Protein AF-A0A5M3N3R2-F1 (afdb_monomer_lite)

Foldseek 3Di:
DDDDDDDDDDDDDDDDDDDDDDDDDDDDDDDPDDDDPPPPPPPPDPPPDDDDDDDDDPDCPPVDDDPVVVVVVVVVVVVVVVVVVVCVVVVVVVVVVVVVVVVVVVVVVVVVVVVVVVVVVVVVVVVVVVVVVVVVVVVVVVVVVVVVVVVVVVVVVVVVVVVVVVVVVVVVVVVVVVVVVVVVVVVVVVVVVVD

Secondary structure (DSSP, 8-state):
------------------------------PPP-----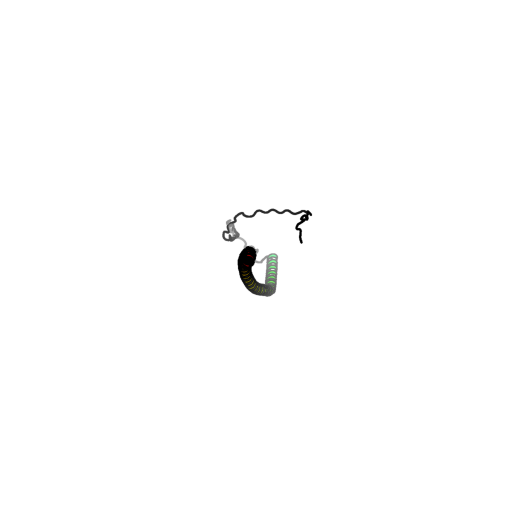----------------S----GGGSS--HHHHHHHHHHHHHHHHHHHHHHHHHHHHHHHHHHHHHHHHHHHHHHHHHHHHHHHHHHHHHHHHHHHHHHHHHHHHHHHHHHHHHHHHHHHHHHHHHHHHHHHHHHHHHHHHHHHHHHHHHHHHHHHT-

Organism: Coniophora puteana (strain RWD-64-598) (NCBI:txid741705)

pLDDT: mean 76.75, std 26.57, range [33.38, 98.69]

Structure (mmCIF, N/CA/C/O backbone):
data_AF-A0A5M3N3R2-F1
#
_entry.id   AF-A0A5M3N3R2-F1
#
loop_
_atom_site.group_PDB
_atom_site.id
_atom_site.type_symbol
_atom_site.label_atom_id
_atom_site.label_alt_id
_atom_site.label_comp_id
_atom_site.label_asym_id
_atom_site.label_entity_id
_atom_site.label_seq_id
_atom_site.pdbx_PDB_ins_code
_atom_site.Cartn_x
_atom_site.Cartn_y
_atom_site.Cartn_z
_atom_site.occupancy
_atom_site.B_iso_or_equiv
_atom_site.auth_seq_id
_atom_site.auth_comp_id
_atom_site.auth_asym_id
_atom_site.auth_atom_id
_atom_site.pdbx_PDB_model_num
ATOM 1 N N . MET A 1 1 ? 3.677 24.190 -24.229 1.00 38.19 1 MET A N 1
ATOM 2 C CA . MET A 1 1 ? 4.099 25.541 -23.802 1.00 38.19 1 MET A CA 1
ATOM 3 C C . MET A 1 1 ? 3.207 25.886 -22.620 1.00 38.19 1 MET A C 1
ATOM 5 O O . MET A 1 1 ? 2.005 25.948 -22.826 1.00 38.19 1 MET A O 1
ATOM 9 N N . ALA A 1 2 ? 3.677 25.618 -21.396 1.00 40.09 2 ALA A N 1
ATOM 10 C CA . ALA A 1 2 ? 4.407 26.570 -20.533 1.00 40.09 2 ALA A CA 1
ATOM 11 C C . ALA A 1 2 ? 3.457 27.698 -20.072 1.00 40.09 2 ALA A C 1
ATOM 13 O O . ALA A 1 2 ? 2.788 28.278 -20.916 1.00 40.09 2 ALA A O 1
ATOM 14 N N . ASP A 1 3 ? 3.302 28.078 -18.806 1.00 38.25 3 ASP A N 1
ATOM 15 C CA . ASP A 1 3 ? 3.969 27.741 -17.545 1.00 38.25 3 ASP A CA 1
ATOM 16 C C . ASP A 1 3 ? 3.151 28.361 -16.383 1.00 38.25 3 ASP A C 1
ATOM 18 O O . ASP A 1 3 ? 2.322 29.242 -16.611 1.00 38.25 3 ASP A O 1
ATOM 22 N N . SER A 1 4 ? 3.502 27.970 -15.149 1.00 42.22 4 SER A N 1
ATOM 23 C CA . SER A 1 4 ? 3.578 28.825 -13.939 1.00 42.22 4 SER A CA 1
ATOM 24 C C . SER A 1 4 ? 2.592 28.594 -12.766 1.00 42.22 4 SER A C 1
ATOM 26 O O . SER A 1 4 ? 1.535 29.206 -12.665 1.00 42.22 4 SER A O 1
ATOM 28 N N . THR A 1 5 ? 3.008 27.731 -11.825 1.00 42.12 5 THR A N 1
ATOM 29 C CA . THR A 1 5 ? 3.397 28.011 -10.404 1.00 42.12 5 THR A CA 1
ATOM 30 C C . THR A 1 5 ? 3.348 29.496 -9.933 1.00 42.12 5 THR A C 1
ATOM 32 O O . THR A 1 5 ? 3.762 30.345 -10.714 1.00 42.12 5 THR A O 1
ATOM 35 N N . THR A 1 6 ? 2.983 29.970 -8.714 1.00 45.16 6 THR A N 1
ATOM 36 C CA . THR A 1 6 ? 2.723 29.461 -7.324 1.00 45.16 6 THR A CA 1
ATOM 37 C C . THR A 1 6 ? 2.032 30.602 -6.466 1.00 45.16 6 THR A C 1
ATOM 39 O O . THR A 1 6 ? 1.522 31.526 -7.090 1.00 45.16 6 THR A O 1
ATOM 42 N N . PRO A 1 7 ? 1.990 30.622 -5.097 1.00 49.75 7 PRO A N 1
ATOM 43 C CA . PRO A 1 7 ? 0.806 30.506 -4.216 1.00 49.75 7 PRO A CA 1
ATOM 44 C C . PRO A 1 7 ? 0.336 31.808 -3.499 1.00 49.75 7 PRO A C 1
ATOM 46 O O . PRO A 1 7 ? 1.010 32.831 -3.538 1.00 49.75 7 PRO A O 1
ATOM 49 N N . HIS A 1 8 ? -0.759 31.736 -2.725 1.00 33.59 8 HIS A N 1
ATOM 50 C CA . HIS A 1 8 ? -1.008 32.663 -1.609 1.00 33.59 8 HIS A CA 1
ATOM 51 C C . HIS A 1 8 ? -1.602 31.930 -0.396 1.00 33.59 8 HIS A C 1
ATOM 53 O O . HIS A 1 8 ? -2.684 31.352 -0.473 1.00 33.59 8 HIS A O 1
ATOM 59 N N . SER A 1 9 ? -0.859 31.967 0.711 1.00 42.41 9 SER A N 1
ATOM 60 C CA . SER A 1 9 ? -1.358 31.793 2.077 1.00 42.41 9 SER A CA 1
ATOM 61 C C . SER A 1 9 ? -1.778 33.160 2.615 1.00 42.41 9 SER A C 1
ATOM 63 O O . SER A 1 9 ? -1.103 34.135 2.286 1.00 42.41 9 SER A O 1
ATOM 65 N N . GLU A 1 10 ? -2.842 33.200 3.426 1.00 38.78 10 GLU A N 1
ATOM 66 C CA . GLU A 1 10 ? -3.003 33.970 4.678 1.00 38.78 10 GLU A CA 1
ATOM 67 C C . GLU A 1 10 ? -4.484 33.939 5.107 1.00 38.78 10 GLU A C 1
ATOM 69 O O . GLU A 1 10 ? -5.277 34.791 4.721 1.00 38.78 10 GLU A O 1
ATOM 74 N N . ASP A 1 11 ? -4.856 32.937 5.913 1.00 39.50 11 ASP A N 1
ATOM 75 C CA . ASP A 1 11 ? -6.042 33.005 6.775 1.00 39.50 11 ASP A CA 1
ATOM 76 C C . ASP A 1 11 ? -5.571 33.496 8.149 1.00 39.50 11 ASP A C 1
ATOM 78 O O . ASP A 1 11 ? -5.010 32.745 8.950 1.00 39.50 11 ASP A O 1
ATOM 82 N N . GLY A 1 12 ? -5.742 34.796 8.378 1.00 36.22 12 GLY A N 1
ATOM 83 C CA . GLY A 1 12 ? -5.586 35.452 9.670 1.00 36.22 12 GLY A CA 1
ATOM 84 C C . GLY A 1 12 ? -6.960 35.851 10.196 1.00 36.22 12 GLY A C 1
ATOM 85 O O . GLY A 1 12 ? -7.575 36.783 9.685 1.00 36.22 12 GLY A O 1
ATOM 86 N N . GLY A 1 13 ? -7.439 35.144 11.218 1.00 34.66 13 GLY A N 1
ATOM 87 C CA . GLY A 1 13 ? -8.683 35.447 11.918 1.00 34.66 13 GLY A CA 1
ATOM 88 C C . GLY A 1 13 ? -8.619 34.933 13.351 1.00 34.66 13 GLY A C 1
ATOM 89 O O . GLY A 1 13 ? -8.841 33.754 13.608 1.00 34.66 13 GLY A O 1
ATOM 90 N N . GLU A 1 14 ? -8.261 35.828 14.267 1.00 39.25 14 GLU A N 1
ATOM 91 C CA . GLU A 1 14 ? -8.182 35.613 15.711 1.00 39.25 14 GLU A CA 1
ATOM 92 C C . GLU A 1 14 ? -9.578 35.473 16.347 1.00 39.25 14 GLU A C 1
ATOM 94 O O . GLU A 1 14 ? -10.477 36.260 16.056 1.00 39.25 14 GLU A O 1
ATOM 99 N N . SER A 1 15 ? -9.735 34.559 17.313 1.00 37.44 15 SER A N 1
ATOM 100 C CA . SER A 1 15 ? -10.569 34.814 18.497 1.00 37.44 15 SER A CA 1
ATOM 101 C C . SER A 1 15 ? -10.160 33.936 19.685 1.00 37.44 15 SER A C 1
ATOM 103 O O . SER A 1 15 ? -9.861 32.755 19.527 1.00 37.44 15 SER A O 1
ATOM 105 N N . SER A 1 16 ? -10.170 34.577 20.849 1.00 38.62 16 SER A N 1
ATOM 106 C CA . SER A 1 16 ? -9.557 34.254 22.139 1.00 38.62 16 SER A CA 1
ATOM 107 C C . SER A 1 16 ? -10.271 33.192 23.002 1.00 38.62 16 SER A C 1
ATOM 109 O O . SER A 1 16 ? -11.414 32.829 22.743 1.00 38.62 16 SER A O 1
ATOM 111 N N . ASP A 1 17 ? -9.581 32.848 24.103 1.00 36.06 17 ASP A N 1
ATOM 112 C CA . ASP A 1 17 ? -10.042 32.315 25.405 1.00 36.06 17 ASP A CA 1
ATOM 113 C C . ASP A 1 17 ? -10.278 30.784 25.506 1.00 36.06 17 ASP A C 1
ATOM 115 O O . ASP A 1 17 ? -11.116 30.208 24.830 1.00 36.06 17 ASP A O 1
ATOM 119 N N . THR A 1 18 ? -9.594 30.013 26.366 1.00 40.16 18 THR A N 1
ATOM 120 C CA . THR A 1 18 ? -9.482 30.181 27.827 1.00 40.16 18 THR A CA 1
ATOM 121 C C . THR A 1 18 ? -8.366 29.318 28.456 1.00 40.16 18 THR A C 1
ATOM 123 O O . THR A 1 18 ? -7.975 28.263 27.964 1.00 40.16 18 THR A O 1
ATOM 126 N N . CYS A 1 19 ? -7.896 29.814 29.602 1.00 35.56 19 CYS A N 1
ATOM 127 C CA . CYS A 1 19 ? -7.035 29.237 30.638 1.00 35.56 19 CYS A CA 1
ATOM 128 C C . CYS A 1 19 ? -7.510 27.876 31.203 1.00 35.56 19 CYS A C 1
ATOM 130 O O . CYS A 1 19 ? -8.695 27.742 31.479 1.00 35.56 19 CYS A O 1
ATOM 132 N N . PHE A 1 20 ? -6.590 26.938 31.490 1.00 35.50 20 PHE A N 1
ATOM 133 C CA . PHE A 1 20 ? -6.435 26.299 32.817 1.00 35.50 20 PHE A CA 1
ATOM 134 C C . PHE A 1 20 ? -5.108 25.514 32.907 1.00 35.50 20 PHE A C 1
ATOM 136 O O . PHE A 1 20 ? -4.831 24.604 32.130 1.00 35.50 20 PHE A O 1
ATOM 143 N N . GLN A 1 21 ? -4.283 25.893 33.887 1.00 40.03 21 GLN A N 1
ATOM 144 C CA . GLN A 1 21 ? -3.133 25.137 34.391 1.00 40.03 21 GLN A CA 1
ATOM 145 C C . GLN A 1 21 ? -3.583 23.808 35.015 1.00 40.03 21 GLN A C 1
ATOM 147 O O . GLN A 1 21 ? -4.608 23.798 35.690 1.00 40.03 21 GLN A O 1
ATOM 152 N N . GLN A 1 22 ? -2.743 22.763 34.958 1.00 34.50 22 GLN A N 1
ATOM 153 C CA . GLN A 1 22 ? -2.301 22.069 36.180 1.00 34.50 22 GLN A CA 1
ATOM 154 C C . GLN A 1 22 ? -1.138 21.090 35.950 1.00 34.50 22 GLN A C 1
ATOM 156 O O . GLN A 1 22 ? -1.127 20.265 35.040 1.00 34.50 22 GLN A O 1
ATOM 161 N N . CYS A 1 23 ? -0.146 21.226 36.830 1.00 33.94 23 CYS A N 1
ATOM 162 C CA . CYS A 1 23 ? 1.071 20.436 36.940 1.00 33.94 23 CYS A CA 1
ATOM 163 C C . CYS A 1 23 ? 0.782 18.993 37.377 1.00 33.94 23 CYS A C 1
ATOM 165 O O . CYS A 1 23 ? -0.025 18.759 38.275 1.00 33.94 23 CYS A O 1
ATOM 167 N N . SER A 1 24 ? 1.510 18.034 36.807 1.00 37.38 24 SER A N 1
ATOM 168 C CA . SER A 1 24 ? 1.516 16.636 37.248 1.00 37.38 24 SER A CA 1
ATOM 169 C C . SER A 1 24 ? 2.749 16.337 38.104 1.00 37.38 24 SER A C 1
ATOM 171 O O . SER A 1 24 ? 3.858 16.705 37.724 1.00 37.38 24 SER A O 1
ATOM 173 N N . GLY A 1 25 ? 2.560 15.586 39.196 1.00 33.38 25 GLY A N 1
ATOM 174 C CA . GLY A 1 25 ? 3.563 14.610 39.638 1.00 33.38 25 GLY A CA 1
ATOM 175 C C . GLY A 1 25 ? 4.130 14.734 41.053 1.00 33.38 25 GLY A C 1
ATOM 176 O O . GLY A 1 25 ? 5.348 14.747 41.202 1.00 33.38 25 GLY A O 1
ATOM 177 N N . SER A 1 26 ? 3.291 14.710 42.094 1.00 37.00 26 SER A N 1
ATOM 178 C CA . SER A 1 26 ? 3.741 14.331 43.444 1.00 37.00 26 SER A CA 1
ATOM 179 C C . SER A 1 26 ? 3.365 12.878 43.728 1.00 37.00 26 SER A C 1
ATOM 181 O O . SER A 1 26 ? 2.191 12.529 43.821 1.00 37.00 26 SER A O 1
ATOM 183 N N . LYS A 1 27 ? 4.400 12.044 43.845 1.00 42.22 27 LYS A N 1
ATOM 184 C CA . LYS A 1 27 ? 4.397 10.651 44.309 1.00 42.22 27 LYS A CA 1
ATOM 185 C C . LYS A 1 27 ? 3.630 10.524 45.636 1.00 42.22 27 LYS A C 1
ATOM 187 O O . LYS A 1 27 ? 4.065 11.085 46.638 1.00 42.22 27 LYS A O 1
ATOM 192 N N . LEU A 1 28 ? 2.560 9.734 45.657 1.00 37.94 28 LEU A N 1
ATOM 193 C CA . LEU A 1 28 ? 1.987 9.165 46.877 1.00 37.94 28 LEU A CA 1
ATOM 194 C C . LEU A 1 28 ? 2.078 7.645 46.756 1.00 37.94 28 LEU A C 1
ATOM 196 O O . LEU A 1 28 ? 1.594 7.044 45.804 1.00 37.94 28 LEU A O 1
ATOM 200 N N . THR A 1 29 ? 2.823 7.059 47.681 1.00 41.25 29 THR A N 1
ATOM 201 C CA . THR A 1 29 ? 3.022 5.623 47.857 1.00 41.25 29 THR A CA 1
ATOM 202 C C . THR A 1 29 ? 1.808 5.022 48.562 1.00 41.25 29 THR A C 1
ATOM 204 O O . THR A 1 29 ? 1.494 5.456 49.670 1.00 41.25 29 THR A O 1
ATOM 207 N N . ASP A 1 30 ? 1.174 4.017 47.956 1.00 37.91 30 ASP A N 1
ATOM 208 C CA . ASP A 1 30 ? 0.146 3.185 48.591 1.00 37.91 30 ASP A CA 1
ATOM 209 C C . ASP A 1 30 ? 0.772 2.284 49.670 1.00 37.91 30 ASP A C 1
ATOM 211 O O . ASP A 1 30 ? 1.540 1.365 49.377 1.00 37.91 30 ASP A O 1
ATOM 215 N N . GLY A 1 31 ? 0.439 2.560 50.932 1.00 39.62 31 GLY A N 1
ATOM 216 C CA . GLY A 1 31 ? 0.475 1.589 52.029 1.00 39.62 31 GLY A CA 1
ATOM 217 C C . GLY A 1 31 ? -0.926 0.991 52.242 1.00 39.62 31 GLY A C 1
ATOM 218 O O . GLY A 1 31 ? -1.909 1.599 51.816 1.00 39.62 31 GLY A O 1
ATOM 219 N N . PRO A 1 32 ? -1.055 -0.192 52.870 1.00 44.28 32 PRO A N 1
ATOM 220 C CA . PRO A 1 32 ? -2.332 -0.898 52.970 1.00 44.28 32 PRO A CA 1
ATOM 221 C C . PRO A 1 32 ? -3.327 -0.159 53.886 1.00 44.28 32 PRO A C 1
ATOM 223 O O . PRO A 1 32 ? -2.905 0.614 54.752 1.00 44.28 32 PRO A O 1
ATOM 226 N N . PRO A 1 33 ? -4.645 -0.388 53.720 1.00 42.38 33 PRO A N 1
ATOM 227 C CA . PRO A 1 33 ? -5.675 0.382 54.406 1.00 42.38 33 PRO A CA 1
ATOM 228 C C . PRO A 1 33 ? -5.613 0.151 55.920 1.00 42.38 33 PRO A C 1
ATOM 230 O O . PRO A 1 33 ? -5.689 -0.980 56.397 1.00 42.38 33 PRO A O 1
ATOM 233 N N . GLN A 1 34 ? -5.486 1.241 56.677 1.00 42.38 34 GLN A N 1
ATOM 234 C CA . GLN A 1 34 ? -5.641 1.237 58.127 1.00 42.38 34 GLN A CA 1
ATOM 235 C C . GLN A 1 34 ? -7.108 0.960 58.478 1.00 42.38 34 GLN A C 1
ATOM 237 O O . GLN A 1 34 ? -7.995 1.768 58.199 1.00 42.38 34 GLN A O 1
ATOM 242 N N . GLU A 1 35 ? -7.356 -0.178 59.122 1.00 38.38 35 GLU A N 1
ATOM 243 C CA . GLU A 1 35 ? -8.608 -0.454 59.816 1.00 38.38 35 GLU A CA 1
ATOM 244 C C . GLU A 1 35 ? -8.810 0.584 60.927 1.00 38.38 35 GLU A C 1
ATOM 246 O O . GLU A 1 35 ? -8.027 0.683 61.874 1.00 38.38 35 GLU A O 1
ATOM 251 N N . SER A 1 36 ? -9.876 1.373 60.822 1.00 38.91 36 SER A N 1
ATOM 252 C CA . SER A 1 36 ? -10.331 2.213 61.925 1.00 38.91 36 SER A CA 1
ATOM 253 C C . SER A 1 36 ? -11.003 1.325 62.973 1.00 38.91 36 SER A C 1
ATOM 255 O O . SER A 1 36 ? -12.173 0.974 62.840 1.00 38.91 36 SER A O 1
ATOM 257 N N . GLN A 1 37 ? -10.273 0.960 64.028 1.00 38.19 37 GLN A N 1
ATOM 258 C CA . GLN A 1 37 ? -10.881 0.436 65.250 1.00 38.19 37 GLN A CA 1
ATOM 259 C C . GLN A 1 37 ? -11.569 1.589 65.986 1.00 38.19 37 GLN A C 1
ATOM 261 O O . GLN A 1 37 ? -10.923 2.389 66.659 1.00 38.19 37 GLN A O 1
ATOM 266 N N . LEU A 1 38 ? -12.895 1.672 65.883 1.00 38.41 38 LEU A N 1
ATOM 267 C CA . LEU A 1 38 ? -13.702 2.420 66.845 1.00 38.41 38 LEU A CA 1
ATOM 268 C C . LEU A 1 38 ? -13.767 1.610 68.148 1.00 38.41 38 LEU A C 1
ATOM 270 O O . LEU A 1 38 ? -14.727 0.890 68.412 1.00 38.41 38 LEU A O 1
ATOM 274 N N . THR A 1 39 ? -12.726 1.705 68.972 1.00 40.78 39 THR A N 1
ATOM 275 C CA . THR A 1 39 ? -12.766 1.281 70.374 1.00 40.78 39 THR A CA 1
ATOM 276 C C . THR A 1 39 ? -13.537 2.325 71.177 1.00 40.78 39 THR A C 1
ATOM 278 O O . THR A 1 39 ? -12.995 3.322 71.649 1.00 40.78 39 THR A O 1
ATOM 281 N N . ALA A 1 40 ? -14.841 2.102 71.346 1.00 38.25 40 ALA A N 1
ATOM 282 C CA . ALA A 1 40 ? -15.612 2.786 72.374 1.00 38.25 40 ALA A CA 1
ATOM 283 C C . ALA A 1 40 ? -15.184 2.242 73.747 1.00 38.25 40 ALA A C 1
ATOM 285 O O . ALA A 1 40 ? -15.688 1.224 74.220 1.00 38.25 40 ALA A O 1
ATOM 286 N N . SER A 1 41 ? -14.222 2.913 74.380 1.00 38.19 41 SER A N 1
ATOM 287 C CA . SER A 1 41 ? -13.866 2.696 75.782 1.00 38.19 41 SER A CA 1
ATOM 288 C C . SER A 1 41 ? -15.047 3.071 76.680 1.00 38.19 41 SER A C 1
ATOM 290 O O . SER A 1 41 ? -15.200 4.225 77.074 1.00 38.19 41 SER A O 1
ATOM 292 N N . PHE A 1 42 ? -15.882 2.095 77.039 1.00 39.75 42 PHE A N 1
ATOM 293 C CA . PHE A 1 42 ? -16.752 2.211 78.207 1.00 39.75 42 PHE A CA 1
ATOM 294 C C . PHE A 1 42 ? -15.893 2.023 79.459 1.00 39.75 42 PHE A C 1
ATOM 296 O O . PHE A 1 42 ? -15.667 0.909 79.929 1.00 39.75 42 PHE A O 1
ATOM 303 N N . ALA A 1 43 ? -15.392 3.131 80.001 1.00 37.22 43 ALA A N 1
ATOM 304 C CA . ALA A 1 43 ? -14.888 3.158 81.363 1.00 37.22 43 ALA A CA 1
ATOM 305 C C . ALA A 1 43 ? -16.077 2.952 82.318 1.00 37.22 43 ALA A C 1
ATOM 307 O O . ALA A 1 43 ? -16.822 3.882 82.624 1.00 37.22 43 ALA A O 1
ATOM 308 N N . LEU A 1 44 ? -16.273 1.713 82.771 1.00 40.16 44 LEU A N 1
ATOM 309 C CA . LEU A 1 44 ? -17.079 1.413 83.949 1.00 40.16 44 LEU A CA 1
ATOM 310 C C . LEU A 1 44 ? -16.355 2.000 85.165 1.00 40.16 44 LEU A C 1
ATOM 312 O O . LEU A 1 44 ? -15.365 1.448 85.639 1.00 40.16 44 LEU A O 1
ATOM 316 N N . VAL A 1 45 ? -16.836 3.142 85.652 1.00 36.66 45 VAL A N 1
ATOM 317 C CA . VAL A 1 45 ? -16.439 3.680 86.956 1.00 36.66 45 VAL A CA 1
ATOM 318 C C . VAL A 1 45 ? -16.913 2.696 88.035 1.00 36.66 45 VAL A C 1
ATOM 320 O O . VAL A 1 45 ? -18.118 2.445 88.118 1.00 36.66 45 VAL A O 1
ATOM 323 N N . PRO A 1 46 ? -16.031 2.143 88.887 1.00 39.34 46 PRO A N 1
ATOM 324 C CA . PRO A 1 46 ? -16.463 1.401 90.059 1.00 39.34 46 PRO A CA 1
ATOM 325 C C . PRO A 1 46 ? -16.937 2.415 91.106 1.00 39.34 46 PRO A C 1
ATOM 327 O O . PRO A 1 46 ? -16.133 3.106 91.729 1.00 39.34 46 PRO A O 1
ATOM 330 N N . MET A 1 47 ? -18.250 2.526 91.308 1.00 35.25 47 MET A N 1
ATOM 331 C CA . MET A 1 47 ? -18.809 3.178 92.495 1.00 35.25 47 MET A CA 1
ATOM 332 C C . MET A 1 47 ? -18.592 2.252 93.698 1.00 35.25 47 MET A C 1
ATOM 334 O O . MET A 1 47 ? -19.457 1.459 94.058 1.00 35.25 47 MET A O 1
ATOM 338 N N . THR A 1 48 ? -17.410 2.320 94.307 1.00 43.28 48 THR A N 1
ATOM 339 C CA . THR A 1 48 ? -17.150 1.744 95.630 1.00 43.28 48 THR A CA 1
ATOM 340 C C . THR A 1 48 ? -17.357 2.818 96.692 1.00 43.28 48 THR A C 1
ATOM 342 O O . THR A 1 48 ? -16.407 3.459 97.138 1.00 43.28 48 THR A O 1
ATOM 345 N N . THR A 1 49 ? -18.603 3.005 97.118 1.00 41.19 49 THR A N 1
ATOM 346 C CA . THR A 1 49 ? -18.919 3.554 98.441 1.00 41.19 49 THR A CA 1
ATOM 347 C C . THR A 1 49 ? -19.682 2.481 99.218 1.00 41.19 49 THR A C 1
ATOM 349 O O . THR A 1 49 ? -20.713 2.004 98.742 1.00 41.19 49 THR A O 1
ATOM 352 N N . PRO A 1 50 ? -19.180 2.034 100.385 1.00 38.03 50 PRO A N 1
ATOM 353 C CA . PRO A 1 50 ? -19.869 1.033 101.179 1.00 38.03 50 PRO A CA 1
ATOM 354 C C . PRO A 1 50 ? -21.079 1.701 101.832 1.00 38.03 50 PRO A C 1
ATOM 356 O O . PRO A 1 50 ? -20.939 2.510 102.748 1.00 38.03 50 PRO A O 1
ATOM 359 N N . VAL A 1 51 ? -22.274 1.383 101.340 1.00 37.91 51 VAL A N 1
ATOM 360 C CA . VAL A 1 51 ? -23.515 1.700 102.046 1.00 37.91 51 VAL A CA 1
ATOM 361 C C . VAL A 1 51 ? -23.618 0.714 103.202 1.00 37.91 51 VAL A C 1
ATOM 363 O O . VAL A 1 51 ? -23.825 -0.483 103.009 1.00 37.91 51 VAL A O 1
ATOM 366 N N . THR A 1 52 ? -23.406 1.225 104.409 1.00 38.00 52 THR A N 1
ATOM 367 C CA . THR A 1 52 ? -23.726 0.559 105.670 1.00 38.00 52 THR A CA 1
ATOM 368 C C . THR A 1 52 ? -25.197 0.151 105.662 1.00 38.00 52 THR A C 1
ATOM 370 O O . THR A 1 52 ? -26.077 1.005 105.557 1.00 38.00 52 THR A O 1
ATOM 373 N N . VAL A 1 53 ? -25.455 -1.153 105.750 1.00 41.12 53 VAL A N 1
ATOM 374 C CA . VAL A 1 53 ? -26.795 -1.705 105.955 1.00 41.12 53 VAL A CA 1
ATOM 375 C C . VAL A 1 53 ? -27.115 -1.550 107.440 1.00 41.12 53 VAL A C 1
ATOM 377 O O . VAL A 1 53 ? -26.714 -2.374 108.254 1.00 41.12 53 VAL A O 1
ATOM 380 N N . GLU A 1 54 ? -27.771 -0.447 107.790 1.00 37.50 54 GLU A N 1
ATOM 381 C CA . GLU A 1 54 ? -28.547 -0.363 109.027 1.00 37.50 54 GLU A CA 1
ATOM 382 C C . GLU A 1 54 ? -29.873 -1.096 108.799 1.00 37.50 54 GLU A C 1
ATOM 384 O O . GLU A 1 54 ? -30.566 -0.875 107.801 1.00 37.50 54 GLU A O 1
ATOM 389 N N . ASP A 1 55 ? -30.185 -2.008 109.717 1.00 46.31 55 ASP A N 1
ATOM 390 C CA . ASP A 1 55 ? -31.437 -2.746 109.784 1.00 46.31 55 ASP A CA 1
ATOM 391 C C . ASP A 1 55 ? -32.640 -1.800 109.746 1.00 46.31 55 ASP A C 1
ATOM 393 O O . ASP A 1 55 ? -32.827 -0.953 110.618 1.00 46.31 55 ASP A O 1
ATOM 397 N N . GLY A 1 56 ? -33.522 -1.999 108.770 1.00 44.28 56 GLY A N 1
ATOM 398 C CA . GLY A 1 56 ? -34.826 -1.355 108.785 1.00 44.28 56 GLY A CA 1
ATOM 399 C C . GLY A 1 56 ? -35.369 -1.069 107.401 1.00 44.28 56 GLY A C 1
ATOM 400 O O . GLY A 1 56 ? -34.938 -0.147 106.724 1.00 44.28 56 GLY A O 1
ATOM 401 N N . TYR A 1 57 ? -36.418 -1.809 107.049 1.00 37.88 57 TYR A N 1
ATOM 402 C CA . TYR A 1 57 ? -37.310 -1.560 105.919 1.00 37.88 57 TYR A CA 1
ATOM 403 C C . TYR A 1 57 ? -36.707 -1.823 104.532 1.00 37.88 57 TYR A C 1
ATOM 405 O O . TYR A 1 57 ? -36.239 -0.932 103.828 1.00 37.88 57 TYR A O 1
ATOM 413 N N . CYS A 1 58 ? -36.912 -3.058 104.056 1.00 42.19 58 CYS A N 1
ATOM 414 C CA . CYS A 1 58 ? -37.215 -3.283 102.643 1.00 42.19 58 CYS A CA 1
ATOM 415 C C . CYS A 1 58 ? -38.436 -2.426 102.271 1.00 42.19 58 CYS A C 1
ATOM 417 O O . CYS A 1 58 ? -39.585 -2.852 102.395 1.00 42.19 58 CYS A O 1
ATOM 419 N N . THR A 1 59 ? -38.186 -1.190 101.854 1.00 45.44 59 THR A N 1
ATOM 420 C CA . THR A 1 59 ? -39.176 -0.345 101.199 1.00 45.44 59 THR A CA 1
ATOM 421 C C . THR A 1 59 ? -39.607 -1.036 99.899 1.00 45.44 59 THR A C 1
ATOM 423 O O . THR A 1 59 ? -38.766 -1.544 99.154 1.00 45.44 59 THR A O 1
ATOM 426 N N . PRO A 1 60 ? -40.912 -1.094 99.580 1.00 46.03 60 PRO A N 1
ATOM 427 C CA . PRO A 1 60 ? -41.432 -1.861 98.447 1.00 46.03 60 PRO A CA 1
ATOM 428 C C . PRO A 1 60 ? -41.186 -1.173 97.092 1.00 46.03 60 PRO A C 1
ATOM 430 O O . PRO A 1 60 ? -41.879 -1.466 96.123 1.00 46.03 60 PRO A O 1
ATOM 433 N N . PHE A 1 61 ? -40.197 -0.281 96.993 1.00 45.56 61 PHE A N 1
ATOM 434 C CA . PHE A 1 61 ? -39.914 0.501 95.785 1.00 45.56 61 PHE A CA 1
ATOM 435 C C . PHE A 1 61 ? -39.438 -0.345 94.597 1.00 45.56 61 PHE A C 1
ATOM 437 O O . PHE A 1 61 ? -39.554 0.090 93.457 1.00 45.56 61 PHE A O 1
ATOM 444 N N . PHE A 1 62 ? -38.965 -1.570 94.840 1.00 46.59 62 PHE A N 1
ATOM 445 C CA . PHE A 1 62 ? -38.511 -2.485 93.788 1.00 46.59 62 PHE A CA 1
ATOM 446 C C . PHE A 1 62 ? -39.504 -3.608 93.447 1.00 46.59 62 PHE A C 1
ATOM 448 O O . PHE A 1 62 ? -39.190 -4.455 92.615 1.00 46.59 62 PHE A O 1
ATOM 455 N N . ARG A 1 63 ? -40.697 -3.664 94.064 1.00 48.47 63 ARG A N 1
ATOM 456 C CA . ARG A 1 63 ? -41.643 -4.779 93.825 1.00 48.47 63 ARG A CA 1
ATOM 457 C C . ARG A 1 63 ? -42.613 -4.571 92.668 1.00 48.47 63 ARG A C 1
ATOM 459 O O . ARG A 1 63 ? -43.223 -5.532 92.211 1.00 48.47 63 ARG A O 1
ATOM 466 N N . THR A 1 64 ? -42.717 -3.361 92.146 1.00 53.19 64 THR A N 1
ATOM 467 C CA . THR A 1 64 ? -43.528 -3.060 90.969 1.00 53.19 64 THR A CA 1
ATOM 468 C C . THR A 1 64 ? -42.740 -2.102 90.102 1.00 53.19 64 THR A C 1
ATOM 470 O O . THR A 1 64 ? -42.401 -1.015 90.563 1.00 53.19 64 THR A O 1
ATOM 473 N N . MET A 1 65 ? -42.445 -2.499 88.861 1.00 53.47 65 MET A N 1
ATOM 474 C CA . MET A 1 65 ? -42.024 -1.540 87.836 1.00 53.47 65 MET A CA 1
ATOM 475 C C . MET A 1 65 ? -42.960 -0.323 87.909 1.00 53.47 65 MET A C 1
ATOM 477 O O . MET A 1 65 ? -44.178 -0.537 87.890 1.00 53.47 65 MET A O 1
ATOM 481 N N . PRO A 1 66 ? -42.439 0.915 88.018 1.00 62.22 66 PRO A N 1
ATOM 482 C CA . PRO A 1 66 ? -43.270 2.107 87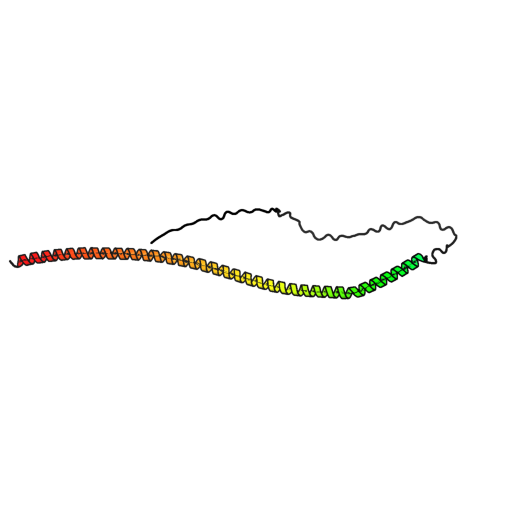.908 1.00 62.22 66 PRO A CA 1
ATOM 483 C C . PRO A 1 66 ? -44.068 2.001 86.608 1.00 62.22 66 PRO A C 1
ATOM 485 O O . PRO A 1 66 ? -43.499 1.616 85.585 1.00 62.22 66 PRO A O 1
ATOM 488 N N . SER A 1 67 ? -45.370 2.290 86.643 1.00 65.94 67 SER A N 1
ATOM 489 C CA . SER A 1 67 ? -46.265 2.144 85.481 1.00 65.94 67 SER A CA 1
ATOM 490 C C . SER A 1 67 ? -45.693 2.792 84.215 1.00 65.94 67 SER A C 1
ATOM 492 O O . SER A 1 67 ? -45.780 2.221 83.136 1.00 65.94 67 SER A O 1
ATOM 494 N N . ASP A 1 68 ? -45.000 3.914 84.395 1.00 73.12 68 ASP A N 1
ATOM 495 C CA . ASP A 1 68 ? -44.323 4.700 83.363 1.00 73.12 68 ASP A CA 1
ATOM 496 C C . ASP A 1 68 ? -43.146 3.956 82.688 1.00 73.12 68 ASP A C 1
ATOM 498 O O . ASP A 1 68 ? -42.901 4.080 81.491 1.00 73.12 68 ASP A O 1
ATOM 502 N N . VAL A 1 69 ? -42.418 3.108 83.425 1.00 78.12 69 VAL A N 1
ATOM 503 C CA . VAL A 1 69 ? -41.337 2.276 82.860 1.00 78.12 69 VAL A CA 1
ATOM 504 C C . VAL A 1 69 ? -41.908 1.071 82.112 1.00 78.12 69 VAL A C 1
ATOM 506 O O . VAL A 1 69 ? -41.344 0.654 81.102 1.00 78.12 69 VAL A O 1
ATOM 509 N N . ARG A 1 70 ? -43.040 0.530 82.576 1.00 77.94 70 ARG A N 1
ATOM 510 C CA . ARG A 1 70 ? -43.720 -0.599 81.930 1.00 77.94 70 ARG A CA 1
ATOM 511 C C . ARG A 1 70 ? -44.365 -0.192 80.605 1.00 77.94 70 ARG A C 1
ATOM 513 O O . ARG A 1 70 ? -44.122 -0.843 79.603 1.00 77.94 70 ARG A O 1
ATOM 520 N N . GLU A 1 71 ? -45.047 0.947 80.565 1.00 83.06 71 GLU A N 1
ATOM 521 C CA . GLU A 1 71 ? -45.622 1.500 79.330 1.00 83.06 71 GLU A CA 1
ATOM 522 C C . GLU A 1 71 ? -44.547 1.830 78.277 1.00 83.06 71 GLU A C 1
ATOM 524 O O . GLU A 1 71 ? -44.714 1.574 77.081 1.00 83.06 71 GLU A O 1
ATOM 529 N N . ARG A 1 72 ? -43.390 2.349 78.715 1.00 86.62 72 ARG A N 1
ATOM 530 C CA . ARG A 1 72 ? -42.236 2.584 77.834 1.00 86.62 72 ARG A CA 1
ATOM 531 C C . ARG A 1 72 ? -41.638 1.292 77.280 1.00 86.62 72 ARG A C 1
ATOM 533 O O . ARG A 1 72 ? -41.162 1.313 76.145 1.00 86.62 72 ARG A O 1
ATOM 540 N N . LEU A 1 73 ? -41.648 0.211 78.060 1.00 87.88 73 LEU A N 1
ATOM 541 C CA . LEU A 1 73 ? -41.195 -1.108 77.623 1.00 87.88 73 LEU A CA 1
ATOM 542 C C . LEU A 1 73 ? -42.166 -1.703 76.597 1.00 87.88 73 LEU A C 1
ATOM 544 O O . LEU A 1 73 ? -41.724 -2.043 75.506 1.00 87.88 73 LEU A O 1
ATOM 548 N N . ASP A 1 74 ? -43.471 -1.689 76.875 1.00 87.12 74 ASP A N 1
ATOM 549 C CA . ASP A 1 74 ? -44.508 -2.172 75.949 1.00 87.12 74 ASP A CA 1
ATOM 550 C C . ASP A 1 74 ? -44.474 -1.390 74.617 1.00 87.12 74 ASP A C 1
ATOM 552 O O . ASP A 1 74 ? -44.574 -1.947 73.522 1.00 87.12 74 ASP A O 1
ATOM 556 N N . THR A 1 75 ? -44.243 -0.074 74.688 1.00 91.62 75 THR A N 1
ATOM 557 C CA . THR A 1 75 ? -44.066 0.778 73.501 1.00 91.62 75 THR A CA 1
ATOM 558 C C . THR A 1 75 ? -42.795 0.429 72.720 1.00 91.62 75 THR A C 1
ATOM 560 O O . THR A 1 75 ? -42.776 0.532 71.491 1.00 91.62 75 THR A O 1
ATOM 563 N N . ALA A 1 76 ? -41.709 0.073 73.410 1.00 90.31 76 ALA A N 1
ATOM 564 C CA . ALA A 1 76 ? -40.461 -0.332 72.773 1.00 90.31 76 ALA A CA 1
ATOM 565 C C . ALA A 1 76 ? -40.603 -1.704 72.102 1.00 90.31 76 ALA A C 1
ATOM 567 O O . ALA A 1 76 ? -40.189 -1.845 70.954 1.00 90.31 76 ALA A O 1
ATOM 568 N N . GLU A 1 77 ? -41.251 -2.664 72.762 1.00 92.06 77 GLU A N 1
ATOM 569 C CA . GLU A 1 77 ? -41.559 -3.986 72.208 1.00 92.06 77 GLU A CA 1
ATOM 570 C C . GLU A 1 77 ? -42.418 -3.867 70.944 1.00 92.06 77 GLU A C 1
ATOM 572 O O . GLU A 1 77 ? -42.046 -4.399 69.900 1.00 92.06 77 GLU A O 1
ATOM 577 N N . HIS A 1 78 ? -43.475 -3.048 70.968 1.00 92.25 78 HIS A N 1
ATOM 578 C CA . HIS A 1 78 ? -44.303 -2.822 69.779 1.00 92.25 78 HIS A CA 1
ATOM 579 C C . HIS A 1 78 ? -43.541 -2.142 68.623 1.00 92.25 78 HIS A C 1
ATOM 581 O O . HIS A 1 78 ? -43.805 -2.396 67.446 1.00 92.25 78 HIS A O 1
ATOM 587 N N . LYS A 1 79 ? -42.578 -1.259 68.925 1.00 95.12 79 LYS A N 1
ATOM 588 C CA . LYS A 1 79 ? -41.712 -0.646 67.901 1.00 95.12 79 LYS A CA 1
ATOM 589 C C . LYS A 1 79 ? -40.721 -1.646 67.311 1.00 95.12 79 LYS A C 1
ATOM 591 O O . LYS A 1 79 ? -40.450 -1.559 66.117 1.00 95.12 79 LYS A O 1
ATOM 596 N N . ILE A 1 80 ? -40.188 -2.558 68.124 1.00 94.81 80 ILE A N 1
ATOM 597 C CA . ILE A 1 80 ? -39.302 -3.636 67.668 1.00 94.81 80 ILE A CA 1
ATOM 598 C C . ILE A 1 80 ? -40.073 -4.574 66.740 1.00 94.81 80 ILE A C 1
ATOM 600 O O . ILE A 1 80 ? -39.613 -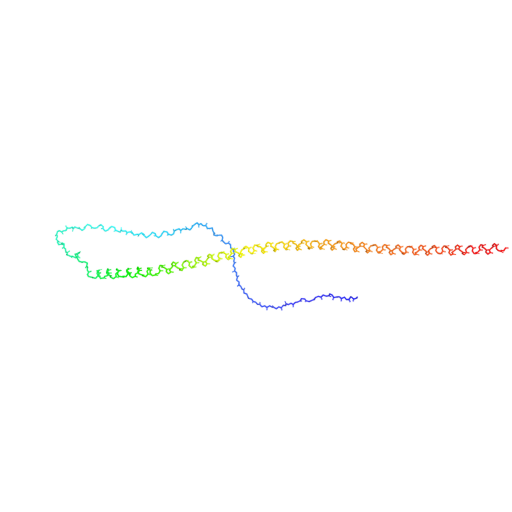4.814 65.630 1.00 94.81 80 ILE A O 1
ATOM 604 N N . GLU A 1 81 ? -41.279 -4.992 67.123 1.00 93.19 81 GLU A N 1
ATOM 605 C CA . GLU A 1 81 ? -42.140 -5.851 66.299 1.00 93.19 81 GLU A CA 1
ATOM 606 C C . GLU A 1 81 ? -42.449 -5.202 64.935 1.00 93.19 81 GLU A C 1
ATOM 608 O O . GLU A 1 81 ? -42.264 -5.816 63.885 1.00 93.19 81 GLU A O 1
ATOM 613 N N . ARG A 1 82 ? -42.780 -3.901 64.915 1.00 94.44 82 ARG A N 1
ATOM 614 C CA . ARG A 1 82 ? -42.948 -3.155 63.653 1.00 94.44 82 ARG A CA 1
ATOM 615 C C . ARG A 1 82 ? -41.674 -3.075 62.814 1.00 94.44 82 ARG A C 1
ATOM 617 O O . ARG A 1 82 ? -41.761 -3.093 61.590 1.00 94.44 82 ARG A O 1
ATOM 624 N N . LEU A 1 83 ? -40.506 -2.916 63.435 1.00 94.25 83 LEU A N 1
ATOM 625 C CA . LEU A 1 83 ? -39.234 -2.882 62.708 1.00 94.25 83 LEU A CA 1
ATOM 626 C C . LEU A 1 83 ? -38.905 -4.250 62.106 1.00 94.25 83 LEU A C 1
ATOM 628 O O . LEU A 1 83 ? -38.435 -4.303 60.974 1.00 94.25 83 LEU A O 1
ATOM 632 N N . GLU A 1 84 ? -39.190 -5.341 62.815 1.00 95.12 84 GLU A N 1
ATOM 633 C CA . GLU A 1 84 ? -39.039 -6.702 62.295 1.00 95.12 84 GLU A CA 1
ATOM 634 C C . GLU A 1 84 ? -39.957 -6.961 61.096 1.00 95.12 84 GLU A C 1
ATOM 636 O O . GLU A 1 84 ? -39.512 -7.540 60.104 1.00 95.12 84 GLU A O 1
ATOM 641 N N . ASP A 1 85 ? -41.203 -6.483 61.141 1.00 94.25 85 ASP A N 1
ATOM 642 C CA . ASP A 1 85 ? -42.135 -6.574 60.012 1.00 94.25 85 ASP A CA 1
ATOM 643 C C . ASP A 1 85 ? -41.648 -5.772 58.796 1.00 94.25 85 ASP A C 1
ATOM 645 O O . ASP A 1 85 ? -41.654 -6.280 57.672 1.00 94.25 85 ASP A O 1
ATOM 649 N N . VAL A 1 86 ? -41.151 -4.548 59.012 1.00 94.50 86 VAL A N 1
ATOM 650 C CA . VAL A 1 86 ? -40.549 -3.730 57.944 1.00 94.50 86 VAL A CA 1
ATOM 651 C C . VAL A 1 86 ? -39.319 -4.420 57.353 1.00 94.50 86 VAL A C 1
ATOM 653 O O . VAL A 1 86 ? -39.165 -4.455 56.134 1.00 94.50 86 VAL A O 1
ATOM 656 N N . ILE A 1 87 ? -38.456 -5.010 58.185 1.00 93.50 87 ILE A N 1
ATOM 657 C CA . ILE A 1 87 ? -37.281 -5.760 57.722 1.00 93.50 87 ILE A CA 1
ATOM 658 C C . ILE A 1 87 ? -37.716 -6.962 56.877 1.00 93.50 87 ILE A C 1
ATOM 660 O O . ILE A 1 87 ? -37.210 -7.119 55.766 1.00 93.50 87 ILE A O 1
ATOM 664 N N . LYS A 1 88 ? -38.695 -7.752 57.338 1.00 94.38 88 LYS A N 1
ATOM 665 C CA . LYS A 1 88 ? -39.235 -8.899 56.587 1.00 94.38 88 LYS A CA 1
ATOM 666 C C . LYS A 1 88 ? -39.827 -8.496 55.235 1.00 94.38 88 LYS A C 1
ATOM 668 O O . LYS A 1 88 ? -39.708 -9.255 54.276 1.00 94.38 88 LYS A O 1
ATOM 673 N N . GLU A 1 89 ? -40.448 -7.320 55.125 1.00 93.75 89 GLU A N 1
ATOM 674 C CA . GLU A 1 89 ? -40.953 -6.807 53.842 1.00 93.75 89 GLU A CA 1
ATOM 675 C C . GLU A 1 89 ? -39.818 -6.294 52.930 1.00 93.75 89 GLU A C 1
ATOM 677 O O . GLU A 1 89 ? -39.834 -6.498 51.710 1.00 93.75 89 GLU A O 1
ATOM 682 N N . CYS A 1 90 ? -38.818 -5.619 53.501 1.00 94.31 90 CYS A N 1
ATOM 683 C CA . CYS A 1 90 ? -37.719 -5.002 52.758 1.00 94.31 90 CYS A CA 1
ATOM 684 C C . CYS A 1 90 ? -36.663 -6.003 52.270 1.00 94.31 90 CYS A C 1
ATOM 686 O O . CYS A 1 90 ? -36.074 -5.792 51.206 1.00 94.31 90 CYS A O 1
ATOM 688 N N . GLU A 1 91 ? -36.414 -7.080 53.010 1.00 95.12 91 GLU A N 1
ATOM 689 C CA . GLU A 1 91 ? -35.400 -8.089 52.694 1.00 95.12 91 GLU A CA 1
ATOM 690 C C . GLU A 1 91 ? -35.579 -8.702 51.287 1.00 95.12 91 GLU A C 1
ATOM 692 O O . GLU A 1 91 ? -34.668 -8.549 50.467 1.00 95.12 91 GLU A O 1
ATOM 697 N N . PRO A 1 92 ? -36.748 -9.261 50.899 1.00 94.06 92 PRO A N 1
ATOM 698 C CA . PRO A 1 92 ? -36.931 -9.833 49.564 1.00 94.06 92 PRO A CA 1
ATOM 699 C C . PRO A 1 92 ? -36.810 -8.789 48.447 1.00 94.06 92 PRO A C 1
ATOM 701 O O . PRO A 1 92 ? -36.282 -9.094 47.375 1.00 94.06 92 PRO A O 1
ATOM 704 N N . ARG A 1 93 ? -37.250 -7.542 48.683 1.00 94.00 93 ARG A N 1
ATOM 705 C CA . ARG A 1 93 ? -37.071 -6.437 47.725 1.00 94.00 93 ARG A CA 1
ATOM 706 C C . ARG A 1 93 ? -35.594 -6.129 47.506 1.00 94.00 93 ARG A C 1
ATOM 708 O O . ARG A 1 93 ? -35.167 -5.974 46.362 1.00 94.00 93 ARG A O 1
ATOM 715 N N . THR A 1 94 ? -34.821 -6.071 48.585 1.00 94.94 94 THR A N 1
ATOM 716 C CA . THR A 1 94 ? -33.387 -5.766 48.539 1.00 94.94 94 THR A CA 1
ATOM 717 C C . THR A 1 94 ? -32.617 -6.897 47.857 1.00 94.94 94 THR A C 1
ATOM 719 O O . THR A 1 94 ? -31.808 -6.640 46.967 1.00 94.94 94 THR A O 1
ATOM 722 N N . THR A 1 95 ? -32.931 -8.158 48.171 1.00 95.88 95 THR A N 1
ATOM 723 C CA . THR A 1 95 ? -32.350 -9.329 47.495 1.00 95.88 95 THR A CA 1
ATOM 724 C 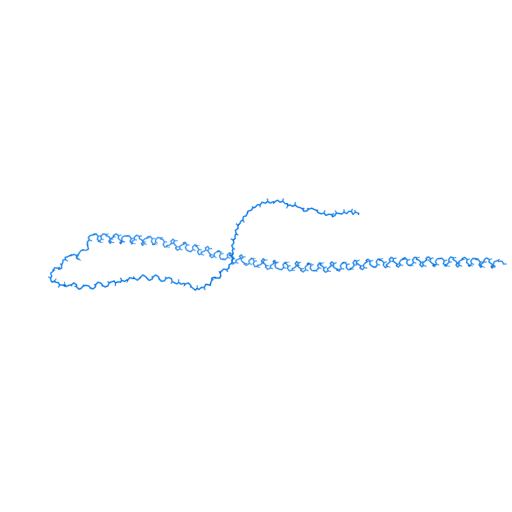C . THR A 1 95 ? -32.688 -9.353 46.003 1.00 95.88 95 THR A C 1
ATOM 726 O O . THR A 1 95 ? -31.811 -9.599 45.174 1.00 95.88 95 THR A O 1
ATOM 729 N N . ALA A 1 96 ? -33.934 -9.048 45.627 1.00 95.38 96 ALA A N 1
ATOM 730 C CA . ALA A 1 96 ? -34.343 -8.983 44.224 1.00 95.38 96 ALA A CA 1
ATOM 731 C C . ALA A 1 96 ? -33.621 -7.862 43.456 1.00 95.38 96 ALA A C 1
ATOM 733 O O . ALA A 1 96 ? -33.190 -8.066 42.316 1.00 95.38 96 ALA A O 1
ATOM 734 N N . GLN A 1 97 ? -33.444 -6.690 44.076 1.00 96.25 97 GLN A N 1
ATOM 735 C CA . GLN A 1 97 ? -32.652 -5.602 43.499 1.00 96.25 97 GLN A CA 1
ATOM 736 C C . GLN A 1 97 ? -31.182 -6.004 43.336 1.00 96.25 97 GLN A C 1
ATOM 738 O O . GLN A 1 97 ? -30.631 -5.817 42.252 1.00 96.25 97 GLN A O 1
ATOM 743 N N . ALA A 1 98 ? -30.572 -6.624 44.350 1.00 96.50 98 ALA A N 1
ATOM 744 C CA . ALA A 1 98 ? -29.190 -7.099 44.285 1.00 96.50 98 ALA A CA 1
ATOM 745 C C . ALA A 1 98 ? -28.981 -8.116 43.148 1.00 96.50 98 ALA A C 1
ATOM 747 O O . ALA A 1 98 ? -28.049 -7.972 42.357 1.00 96.50 98 ALA A O 1
ATOM 748 N N . LEU A 1 99 ? -29.891 -9.085 42.994 1.00 97.25 99 LEU A N 1
ATOM 749 C CA . LEU A 1 99 ? -29.866 -10.053 41.889 1.00 97.25 99 LEU A CA 1
ATOM 750 C C . LEU A 1 99 ? -30.027 -9.379 40.521 1.00 97.25 99 LEU A C 1
ATOM 752 O O . LEU A 1 99 ? -29.370 -9.759 39.550 1.00 97.25 99 LEU A O 1
ATOM 756 N N . THR A 1 100 ? -30.889 -8.365 40.435 1.00 97.12 100 THR A N 1
ATOM 757 C CA . THR A 1 100 ? -31.096 -7.605 39.196 1.00 97.12 100 THR A CA 1
ATOM 758 C C . THR A 1 100 ? -29.831 -6.842 38.811 1.00 97.12 100 THR A C 1
ATOM 760 O O . THR A 1 100 ? -29.394 -6.929 37.664 1.00 97.12 100 THR A O 1
ATOM 763 N N . ILE A 1 101 ? -29.202 -6.157 39.769 1.00 97.00 101 ILE A N 1
ATOM 764 C CA . ILE A 1 101 ? -27.933 -5.448 39.567 1.00 97.00 101 ILE A CA 1
ATOM 765 C C . ILE A 1 101 ? -26.844 -6.433 39.136 1.00 97.00 101 ILE A C 1
ATOM 767 O O . ILE A 1 101 ? -26.186 -6.205 38.124 1.00 97.00 101 ILE A O 1
ATOM 771 N N . GLN A 1 102 ? -26.702 -7.565 39.831 1.00 97.31 102 GLN A N 1
ATOM 772 C CA . GLN A 1 102 ? -25.722 -8.595 39.484 1.00 97.31 102 GLN A CA 1
ATOM 773 C C . GLN A 1 102 ? -25.924 -9.121 38.057 1.00 97.31 102 GLN A C 1
ATOM 775 O O . GLN A 1 102 ? -24.960 -9.296 37.311 1.00 97.31 102 GLN A O 1
ATOM 780 N N . LYS A 1 103 ? -27.178 -9.333 37.641 1.00 97.25 103 LYS A N 1
ATOM 781 C CA . LYS A 1 103 ? -27.497 -9.757 36.275 1.00 97.25 103 LYS A CA 1
ATOM 782 C C . LYS A 1 103 ? -27.077 -8.706 35.249 1.00 97.25 103 LYS A C 1
ATOM 784 O O . LYS A 1 103 ? -26.446 -9.071 34.259 1.00 97.25 103 LYS A O 1
ATOM 789 N N . VAL A 1 104 ? -27.389 -7.431 35.483 1.00 97.56 104 VAL A N 1
ATOM 790 C CA . VAL A 1 104 ? -27.000 -6.330 34.586 1.00 97.56 104 VAL A CA 1
ATOM 791 C C . VAL A 1 104 ? -25.479 -6.221 34.484 1.00 97.56 104 VAL A C 1
ATOM 793 O O . VAL A 1 104 ? -24.959 -6.157 33.373 1.00 97.56 104 VAL A O 1
ATOM 796 N N . LEU A 1 105 ? -24.761 -6.289 35.609 1.00 97.38 105 LEU A N 1
ATOM 797 C CA . LEU A 1 105 ? -23.295 -6.272 35.624 1.00 97.38 105 LEU A CA 1
ATOM 798 C C . LEU A 1 105 ? -22.714 -7.450 34.831 1.00 97.38 105 LEU A C 1
ATOM 800 O O . LEU A 1 105 ? -21.913 -7.239 33.930 1.00 97.38 105 LEU A O 1
ATOM 804 N N . SER A 1 106 ? -23.223 -8.669 35.044 1.00 96.38 106 SER A N 1
ATOM 805 C CA . SER A 1 106 ? -22.758 -9.853 34.304 1.00 96.38 106 SER A CA 1
ATOM 806 C C . SER A 1 106 ? -22.998 -9.771 32.789 1.00 96.38 106 SER A C 1
ATOM 808 O O . SER A 1 106 ? -22.258 -10.360 32.001 1.00 96.38 106 SER A O 1
ATOM 810 N N . GLN A 1 107 ? -24.048 -9.064 32.358 1.00 96.50 107 GLN A N 1
ATOM 811 C CA . GLN A 1 107 ? -24.305 -8.799 30.941 1.00 96.50 107 GLN A CA 1
ATOM 812 C C . GLN A 1 107 ? -23.362 -7.720 30.401 1.00 96.50 107 GLN A C 1
ATOM 814 O O . GLN A 1 107 ? -22.857 -7.859 29.285 1.00 96.50 107 GLN A O 1
ATOM 819 N N . GLY A 1 108 ? -23.104 -6.680 31.200 1.00 96.75 108 GLY A N 1
ATOM 820 C CA . GLY A 1 108 ? -22.126 -5.637 30.910 1.00 96.75 108 GLY A CA 1
ATOM 821 C C . GLY A 1 108 ? -20.727 -6.208 30.694 1.00 96.75 108 GLY A C 1
ATOM 822 O O . GLY A 1 108 ? -20.129 -5.939 29.655 1.00 96.75 108 GLY A O 1
ATOM 823 N N . ASP A 1 109 ? -20.260 -7.070 31.598 1.00 97.50 109 ASP A N 1
ATOM 824 C CA . ASP A 1 109 ? -18.931 -7.692 31.532 1.00 97.50 109 ASP A CA 1
ATOM 825 C C . ASP A 1 109 ? -18.748 -8.510 30.250 1.00 97.50 109 ASP A C 1
ATOM 827 O O . ASP A 1 109 ? -17.781 -8.313 29.516 1.00 97.50 109 ASP A O 1
ATOM 831 N N . LYS A 1 110 ? -19.730 -9.352 29.902 1.00 96.12 110 LYS A N 1
ATOM 832 C CA . LYS A 1 110 ? -19.709 -10.130 28.650 1.00 96.12 110 LYS A CA 1
ATOM 833 C C . LYS A 1 110 ? -19.676 -9.234 27.416 1.00 96.12 110 LYS A C 1
ATOM 835 O O . LYS A 1 110 ? -18.975 -9.525 26.448 1.00 96.12 110 LYS A O 1
ATOM 840 N N . SER A 1 111 ? -20.449 -8.145 27.426 1.00 97.25 111 SER A N 1
ATOM 841 C CA . SER A 1 111 ? -20.431 -7.186 26.322 1.00 97.25 111 SER A CA 1
ATOM 842 C C . SER A 1 111 ? -19.092 -6.460 26.227 1.00 97.25 111 SER A C 1
ATOM 844 O O . SER A 1 111 ? -18.663 -6.149 25.115 1.00 97.25 111 SER A O 1
ATOM 846 N N . LEU A 1 112 ? -18.465 -6.141 27.357 1.00 97.75 112 LEU A N 1
ATOM 847 C CA . LEU A 1 112 ? -17.190 -5.439 27.406 1.00 97.75 112 LEU A CA 1
ATOM 848 C C . LEU A 1 112 ? -16.056 -6.343 26.919 1.00 97.75 112 LEU A C 1
ATOM 850 O O . LEU A 1 112 ? -15.258 -5.909 26.094 1.00 97.75 112 LEU A O 1
ATOM 854 N N . GLU A 1 113 ? -16.053 -7.612 27.322 1.00 97.62 113 GLU A N 1
ATOM 855 C CA . GLU A 1 113 ? -15.115 -8.628 26.840 1.00 97.62 113 GLU A CA 1
ATOM 856 C C . GLU A 1 113 ? -15.237 -8.837 25.322 1.00 97.62 113 GLU A C 1
ATOM 858 O O . GLU A 1 113 ? -14.242 -8.774 24.597 1.00 97.62 113 GLU A O 1
ATOM 863 N N . ALA A 1 114 ? -16.464 -8.982 24.807 1.00 97.69 114 ALA A N 1
ATOM 864 C CA . ALA A 1 114 ? -16.701 -9.127 23.371 1.00 97.69 114 ALA A CA 1
ATOM 865 C C . ALA A 1 114 ? -16.227 -7.900 22.573 1.00 97.69 114 ALA A C 1
ATOM 867 O O . ALA A 1 114 ? -15.628 -8.044 21.503 1.00 97.69 114 ALA A O 1
ATOM 868 N N . LYS A 1 115 ? -16.466 -6.687 23.091 1.00 98.00 115 LYS A N 1
ATOM 869 C CA . LYS A 1 115 ? -15.969 -5.449 22.474 1.00 98.00 115 LYS A CA 1
ATOM 870 C C . LYS A 1 115 ? -14.448 -5.345 22.554 1.00 98.00 115 LYS A C 1
ATOM 872 O O . LYS A 1 115 ? -13.838 -4.954 21.564 1.00 98.00 115 LYS A O 1
ATOM 877 N N . GLY A 1 116 ? -13.838 -5.738 23.671 1.00 98.38 116 GLY A N 1
ATOM 878 C CA . GLY A 1 116 ? -12.385 -5.800 23.824 1.00 98.38 116 GLY A CA 1
ATOM 879 C C . GLY A 1 116 ? -11.746 -6.703 22.769 1.00 98.38 116 GLY A C 1
ATOM 880 O O . GLY A 1 116 ? -10.853 -6.270 22.048 1.00 98.38 116 GLY A O 1
ATOM 881 N N . ALA A 1 117 ? -12.290 -7.908 22.577 1.00 97.88 117 ALA A N 1
ATOM 882 C CA . ALA A 1 117 ? -11.823 -8.828 21.540 1.00 97.88 117 ALA A CA 1
ATOM 883 C C . ALA A 1 117 ? -11.966 -8.249 20.117 1.00 97.88 117 ALA A C 1
ATOM 885 O O . ALA A 1 117 ? -11.081 -8.429 19.276 1.00 97.88 117 ALA A O 1
ATOM 886 N N . GLN A 1 118 ? -13.060 -7.529 19.833 1.00 98.44 118 GLN A N 1
ATOM 887 C CA . GLN A 1 118 ? -13.230 -6.837 18.550 1.00 98.44 118 GLN A CA 1
ATOM 888 C C . GLN A 1 118 ? -12.202 -5.720 18.353 1.00 98.44 118 GLN A C 1
ATOM 890 O O . GLN A 1 118 ? -11.643 -5.618 17.262 1.00 98.44 118 GLN A O 1
ATOM 895 N N . ILE A 1 119 ? -11.931 -4.918 19.386 1.00 98.50 119 ILE A N 1
ATOM 896 C CA . ILE A 1 119 ? -10.920 -3.854 19.341 1.00 98.50 119 ILE A CA 1
ATOM 897 C C . ILE A 1 119 ? -9.553 -4.455 19.021 1.00 98.50 119 ILE A C 1
ATOM 899 O O . ILE A 1 119 ? -8.939 -4.041 18.044 1.00 98.50 119 ILE A O 1
ATOM 903 N N . THR A 1 120 ? -9.131 -5.503 19.731 1.00 98.31 120 THR A N 1
ATOM 904 C CA . THR A 1 120 ? -7.844 -6.168 19.469 1.00 98.31 120 THR A CA 1
ATOM 905 C C . THR A 1 120 ? -7.747 -6.706 18.039 1.00 98.31 120 THR A C 1
ATOM 907 O O . THR A 1 120 ? -6.707 -6.583 17.386 1.00 98.31 120 THR A O 1
ATOM 910 N N . LYS A 1 121 ? -8.836 -7.273 17.502 1.00 98.44 121 LYS A N 1
ATOM 911 C CA . LYS A 1 121 ? -8.879 -7.729 16.105 1.00 98.44 121 LYS A CA 1
ATOM 912 C C . LYS A 1 121 ? -8.708 -6.569 15.120 1.00 98.44 121 LYS A C 1
ATOM 914 O O . LYS A 1 121 ? -7.978 -6.707 14.140 1.00 98.44 121 LYS A O 1
ATOM 919 N N . ILE A 1 122 ? -9.371 -5.441 15.374 1.00 98.44 122 ILE A N 1
ATOM 920 C CA . ILE A 1 122 ? -9.257 -4.234 14.547 1.00 98.44 122 ILE A CA 1
ATOM 921 C C . ILE A 1 122 ? -7.835 -3.670 14.622 1.00 98.44 122 ILE A C 1
ATOM 923 O O . ILE A 1 122 ? -7.250 -3.379 13.585 1.00 98.44 122 ILE A O 1
ATOM 927 N N . GLU A 1 123 ? -7.253 -3.565 15.814 1.00 98.50 123 GLU A N 1
ATOM 928 C CA . GLU A 1 123 ? -5.885 -3.074 16.018 1.00 98.50 123 GLU A CA 1
ATOM 929 C C . GLU A 1 123 ? -4.855 -3.932 15.281 1.00 98.50 123 GLU A C 1
ATOM 931 O O . GLU A 1 123 ? -3.968 -3.400 14.610 1.00 98.50 123 GLU A O 1
ATOM 936 N N . THR A 1 124 ? -5.013 -5.256 15.340 1.00 98.25 124 THR A N 1
ATOM 937 C CA . THR A 1 124 ? -4.148 -6.195 14.614 1.00 98.25 124 THR A CA 1
ATOM 938 C C . THR A 1 124 ? -4.262 -5.976 13.105 1.00 98.25 124 THR A C 1
ATOM 940 O O . THR A 1 124 ? -3.247 -5.780 12.437 1.00 98.25 124 THR A O 1
ATOM 943 N N . GLY A 1 125 ? -5.488 -5.899 12.573 1.00 98.62 125 GLY A N 1
ATOM 944 C CA . GLY A 1 125 ? -5.714 -5.642 11.148 1.00 98.62 125 GLY A CA 1
ATOM 945 C C . GLY A 1 125 ? -5.189 -4.277 10.682 1.00 98.62 125 GLY A C 1
ATOM 946 O O . GLY A 1 125 ? -4.635 -4.166 9.591 1.00 98.62 125 GLY A O 1
ATOM 947 N N . LEU A 1 126 ? -5.297 -3.234 11.512 1.00 98.56 126 LEU A N 1
ATOM 948 C CA . LEU A 1 126 ? -4.729 -1.915 11.214 1.00 98.56 126 LEU A CA 1
ATOM 949 C C . LEU A 1 126 ? -3.197 -1.936 11.192 1.00 98.56 126 LEU A C 1
ATOM 951 O O . LEU A 1 126 ? -2.592 -1.247 10.371 1.00 98.56 126 LEU A O 1
ATOM 955 N N . SER A 1 127 ? -2.571 -2.718 12.072 1.00 98.44 127 SER A N 1
ATOM 956 C CA . SER A 1 127 ? -1.116 -2.887 12.106 1.00 98.44 127 SER A CA 1
ATOM 957 C C . SER A 1 127 ? -0.605 -3.596 10.847 1.00 98.44 127 SER A C 1
ATOM 959 O O . SER A 1 127 ? 0.334 -3.124 10.203 1.00 98.44 127 SER A O 1
ATOM 961 N N . GLU A 1 128 ? -1.283 -4.668 10.430 1.00 98.56 128 GLU A N 1
ATOM 962 C CA . GLU A 1 128 ? -0.992 -5.385 9.181 1.00 98.56 128 GLU A CA 1
ATOM 963 C C . GLU A 1 128 ? -1.162 -4.485 7.952 1.00 98.56 128 GLU A C 1
ATOM 965 O O . GLU A 1 128 ? -0.279 -4.433 7.093 1.00 98.56 128 GLU A O 1
ATOM 970 N N . LEU A 1 129 ? -2.255 -3.717 7.891 1.00 98.62 129 LEU A N 1
ATOM 971 C CA . LEU A 1 129 ? -2.502 -2.777 6.800 1.00 98.62 129 LEU A CA 1
ATOM 972 C C . LEU A 1 129 ? -1.421 -1.691 6.728 1.00 98.62 129 LEU A C 1
ATOM 974 O O . LEU A 1 129 ? -0.956 -1.351 5.640 1.00 98.62 129 LEU A O 1
ATOM 978 N N . ARG A 1 130 ? -0.981 -1.169 7.880 1.00 98.69 130 ARG A N 1
ATOM 979 C CA . ARG A 1 130 ? 0.122 -0.198 7.949 1.00 98.69 130 ARG A CA 1
ATOM 980 C C . ARG A 1 130 ? 1.417 -0.772 7.399 1.00 98.69 130 ARG A C 1
ATOM 982 O O . ARG A 1 130 ? 2.109 -0.081 6.656 1.00 98.69 130 ARG A O 1
ATOM 989 N N . LYS A 1 131 ? 1.734 -2.019 7.749 1.00 98.56 131 LYS A N 1
ATOM 990 C CA . LYS A 1 131 ? 2.916 -2.705 7.229 1.00 98.56 131 LYS A CA 1
ATOM 991 C C . LYS A 1 131 ? 2.841 -2.841 5.707 1.00 98.56 131 LYS A C 1
ATOM 993 O O . LYS A 1 131 ? 3.757 -2.404 5.024 1.00 98.56 131 LYS A O 1
ATOM 998 N N . ALA A 1 132 ? 1.718 -3.328 5.180 1.00 98.50 132 ALA A N 1
ATOM 999 C CA . ALA A 1 132 ? 1.517 -3.450 3.736 1.00 98.50 132 ALA A CA 1
ATOM 1000 C C . ALA A 1 132 ? 1.630 -2.098 3.005 1.00 98.50 132 ALA A C 1
ATOM 1002 O O . ALA A 1 132 ? 2.157 -2.026 1.897 1.00 98.50 132 ALA A O 1
ATOM 1003 N N . GLN A 1 133 ? 1.166 -1.008 3.627 1.00 98.62 133 GLN A N 1
ATOM 1004 C CA . GLN A 1 133 ? 1.292 0.338 3.068 1.00 98.62 133 GLN A CA 1
ATOM 1005 C C . GLN A 1 133 ? 2.752 0.819 3.003 1.00 98.62 133 GLN A C 1
ATOM 1007 O O . GLN A 1 133 ? 3.111 1.519 2.054 1.00 98.62 133 GLN A O 1
ATOM 1012 N N . LEU A 1 134 ? 3.576 0.476 3.998 1.00 98.50 134 LEU A N 1
ATOM 1013 C CA . LEU A 1 134 ? 5.011 0.774 3.989 1.00 98.50 134 LEU A CA 1
ATOM 1014 C C . LEU A 1 134 ? 5.727 -0.051 2.916 1.00 98.50 134 LEU A C 1
ATOM 1016 O O . LEU A 1 134 ? 6.375 0.533 2.056 1.00 98.50 134 LEU A O 1
ATOM 1020 N N . ASP A 1 135 ? 5.495 -1.364 2.877 1.00 98.56 135 ASP A N 1
ATOM 1021 C CA . ASP A 1 135 ? 6.102 -2.253 1.877 1.00 98.56 135 ASP A CA 1
ATOM 1022 C C . ASP A 1 135 ? 5.773 -1.792 0.439 1.00 98.56 135 ASP A C 1
ATOM 1024 O O . ASP A 1 135 ? 6.634 -1.761 -0.444 1.00 98.56 135 ASP A O 1
ATOM 1028 N N . LEU A 1 136 ? 4.525 -1.368 0.197 1.00 98.62 136 LEU A N 1
ATOM 1029 C CA . LEU A 1 136 ? 4.103 -0.838 -1.102 1.00 98.62 136 LEU A CA 1
ATOM 1030 C C . LEU A 1 136 ? 4.784 0.494 -1.444 1.00 98.62 136 LEU A C 1
ATOM 1032 O O . LEU A 1 136 ? 5.102 0.741 -2.609 1.00 98.62 136 LEU A O 1
ATOM 1036 N N . ARG A 1 137 ? 4.991 1.366 -0.452 1.00 98.62 137 ARG A N 1
ATOM 1037 C CA . ARG A 1 137 ? 5.695 2.640 -0.642 1.00 98.62 137 ARG A CA 1
ATOM 1038 C C . ARG A 1 137 ? 7.141 2.393 -1.061 1.00 98.62 137 ARG A C 1
ATOM 1040 O O . ARG A 1 137 ? 7.566 2.971 -2.057 1.00 98.62 137 ARG A O 1
ATOM 1047 N N . ASP A 1 138 ? 7.836 1.509 -0.358 1.00 98.44 138 ASP A N 1
ATOM 1048 C CA . ASP A 1 138 ? 9.244 1.200 -0.614 1.00 98.44 138 ASP A CA 1
ATOM 1049 C C . ASP A 1 138 ? 9.415 0.527 -1.989 1.00 98.44 138 ASP A C 1
ATOM 1051 O O . ASP A 1 138 ? 10.312 0.861 -2.770 1.00 98.44 138 ASP A O 1
ATOM 1055 N N . SER A 1 139 ? 8.488 -0.369 -2.349 1.00 98.44 139 SER A N 1
ATOM 1056 C CA . SER A 1 139 ? 8.451 -0.983 -3.681 1.00 98.44 139 SER A CA 1
ATOM 1057 C C . SER A 1 139 ? 8.224 0.050 -4.790 1.00 98.44 139 SER A C 1
ATOM 1059 O O . SER A 1 139 ? 8.890 0.001 -5.828 1.00 98.44 139 SER A O 1
ATOM 1061 N N . LYS A 1 140 ? 7.323 1.017 -4.573 1.00 98.56 140 LYS A N 1
ATOM 1062 C CA . LYS A 1 140 ? 7.076 2.112 -5.520 1.00 98.56 140 LYS A CA 1
ATOM 1063 C C . LYS A 1 140 ? 8.314 2.989 -5.705 1.00 98.56 140 LYS A C 1
ATOM 1065 O O . LYS A 1 140 ? 8.606 3.370 -6.835 1.00 98.56 140 LYS A O 1
ATOM 1070 N N . GLU A 1 141 ? 9.006 3.333 -4.623 1.00 98.38 141 GLU A N 1
ATOM 1071 C CA . GLU A 1 141 ? 10.234 4.133 -4.676 1.00 98.38 141 GLU A CA 1
ATOM 1072 C C . GLU A 1 141 ? 11.316 3.413 -5.487 1.00 98.38 141 GLU A C 1
ATOM 1074 O O . GLU A 1 141 ? 11.809 3.959 -6.471 1.00 98.38 141 GLU A O 1
ATOM 1079 N N . THR A 1 142 ? 11.547 2.133 -5.191 1.00 98.25 142 THR A N 1
ATOM 1080 C CA . THR A 1 142 ? 12.488 1.286 -5.942 1.00 98.25 142 THR A CA 1
ATOM 1081 C C . THR A 1 142 ? 12.158 1.243 -7.439 1.00 98.25 142 THR A C 1
ATOM 1083 O O . THR A 1 142 ? 13.043 1.352 -8.290 1.00 98.25 142 THR A O 1
ATOM 1086 N N . LEU A 1 143 ? 10.874 1.100 -7.789 1.00 98.31 143 LEU A N 1
ATOM 1087 C CA . LEU A 1 143 ? 10.436 1.106 -9.185 1.00 98.31 143 LEU A CA 1
ATOM 1088 C C . LEU A 1 143 ? 10.657 2.472 -9.849 1.00 98.31 143 LEU A C 1
ATOM 1090 O O . LEU A 1 143 ? 11.089 2.530 -10.998 1.00 98.31 143 LEU A O 1
ATOM 1094 N N . SER A 1 144 ? 10.371 3.560 -9.134 1.00 98.50 144 SER A N 1
ATOM 1095 C CA . SER A 1 144 ? 10.578 4.927 -9.615 1.00 98.50 144 SER A CA 1
ATOM 1096 C C . SER A 1 144 ? 12.052 5.191 -9.926 1.00 98.50 144 SER A C 1
ATOM 1098 O O . SER A 1 144 ? 12.371 5.730 -10.989 1.00 98.50 144 SER A O 1
ATOM 1100 N N . ASP A 1 145 ? 12.953 4.756 -9.048 1.00 98.25 145 ASP A N 1
ATOM 1101 C CA . ASP A 1 145 ? 14.396 4.875 -9.255 1.00 98.25 145 ASP A CA 1
ATOM 1102 C C . ASP A 1 145 ? 14.859 4.054 -10.461 1.00 98.25 145 ASP A C 1
ATOM 1104 O O . ASP A 1 145 ? 15.591 4.560 -11.317 1.00 98.25 145 ASP A O 1
ATOM 1108 N N . GLY A 1 146 ? 14.362 2.819 -10.594 1.00 98.50 146 GLY A N 1
ATOM 1109 C CA . GLY A 1 146 ? 14.628 1.972 -11.757 1.00 98.50 146 GLY A CA 1
ATOM 1110 C C . GLY A 1 146 ? 14.140 2.593 -13.071 1.00 98.50 146 GLY A C 1
ATOM 1111 O O . GLY A 1 146 ? 14.863 2.590 -14.067 1.00 98.50 146 GLY A O 1
ATOM 1112 N N . MET A 1 147 ? 12.943 3.185 -13.081 1.00 98.31 147 MET A N 1
ATOM 1113 C CA . MET A 1 147 ? 12.415 3.899 -14.248 1.00 98.31 147 MET A CA 1
ATOM 1114 C C . MET A 1 147 ? 13.243 5.139 -14.592 1.00 98.31 147 MET A C 1
ATOM 1116 O O . MET A 1 147 ? 13.525 5.375 -15.765 1.00 98.31 147 MET A O 1
ATOM 1120 N N . SER A 1 148 ? 13.659 5.913 -13.587 1.00 98.44 148 SER A N 1
ATOM 1121 C CA . SER A 1 148 ? 14.528 7.080 -13.770 1.00 98.44 148 SER A CA 1
ATOM 1122 C C . SER A 1 148 ? 15.873 6.685 -14.383 1.00 98.44 148 SER A C 1
ATOM 1124 O O . SER A 1 148 ? 16.339 7.325 -15.327 1.00 98.44 148 SER A O 1
ATOM 1126 N N . PHE A 1 149 ? 16.468 5.590 -13.903 1.00 98.44 149 PHE A N 1
ATOM 1127 C CA . PHE A 1 149 ? 17.690 5.031 -14.474 1.00 98.44 149 PHE A CA 1
ATOM 1128 C C . PHE A 1 149 ? 17.499 4.626 -15.941 1.00 98.44 149 PHE A C 1
ATOM 1130 O O . PHE A 1 149 ? 18.238 5.096 -16.804 1.00 98.44 149 PHE A O 1
ATOM 1137 N N . MET A 1 150 ? 16.466 3.833 -16.249 1.00 98.56 150 MET A N 1
ATOM 1138 C CA . MET A 1 150 ? 16.181 3.419 -17.629 1.00 98.56 150 MET A CA 1
ATOM 1139 C C . MET A 1 150 ? 15.918 4.607 -18.559 1.00 98.56 150 MET A C 1
ATOM 1141 O O . MET A 1 150 ? 16.323 4.580 -19.716 1.00 98.56 150 MET A O 1
ATOM 1145 N N . HIS A 1 151 ? 15.262 5.661 -18.070 1.00 98.44 151 HIS A N 1
ATOM 1146 C CA . HIS A 1 151 ? 15.017 6.862 -18.863 1.00 98.44 151 HIS A CA 1
ATOM 1147 C C . HIS A 1 151 ? 16.321 7.579 -19.240 1.00 98.44 151 HIS A C 1
ATOM 1149 O O . HIS A 1 151 ? 16.471 8.018 -20.379 1.00 98.44 151 HIS A O 1
ATOM 1155 N N . LYS A 1 152 ? 17.284 7.653 -18.311 1.00 98.31 152 LYS A N 1
ATOM 1156 C CA . LYS A 1 152 ? 18.617 8.216 -18.578 1.00 98.31 152 LYS A CA 1
ATOM 1157 C C . LYS A 1 152 ? 19.401 7.373 -19.580 1.00 98.31 152 LYS A C 1
ATOM 1159 O O . LYS A 1 152 ? 19.979 7.932 -20.505 1.00 98.31 152 LYS A O 1
ATOM 1164 N N . GLU A 1 153 ? 19.376 6.050 -19.429 1.00 98.56 153 GLU A N 1
ATOM 1165 C CA . GLU A 1 153 ? 20.019 5.134 -20.380 1.00 98.56 153 GLU A CA 1
ATOM 1166 C C . GLU A 1 153 ? 19.416 5.261 -21.782 1.00 98.56 153 GLU A C 1
ATOM 1168 O O . GLU A 1 153 ? 20.145 5.327 -22.770 1.00 98.56 153 GLU A O 1
ATOM 1173 N N . LEU A 1 154 ? 18.089 5.370 -21.883 1.00 98.50 154 LEU A N 1
ATOM 1174 C CA . LEU A 1 154 ? 17.422 5.559 -23.168 1.00 98.50 154 LEU A CA 1
ATOM 1175 C C . LEU A 1 154 ? 17.827 6.883 -23.825 1.00 98.50 154 LEU A C 1
ATOM 1177 O O . LEU A 1 154 ? 18.139 6.894 -25.013 1.00 98.50 154 LEU A O 1
ATOM 1181 N N . ALA A 1 155 ? 17.858 7.979 -23.061 1.00 98.44 155 ALA A N 1
ATOM 1182 C CA . ALA A 1 155 ? 18.313 9.274 -23.563 1.00 98.44 155 ALA A CA 1
ATOM 1183 C C . ALA A 1 155 ? 19.755 9.193 -24.089 1.00 98.44 155 ALA A C 1
ATOM 1185 O O . ALA A 1 155 ? 20.029 9.615 -25.210 1.00 98.44 155 ALA A O 1
ATOM 1186 N N . HIS A 1 156 ? 20.647 8.551 -23.333 1.00 98.38 156 HIS A N 1
ATOM 1187 C CA . HIS A 1 156 ? 22.032 8.341 -23.743 1.00 98.38 156 HIS A CA 1
ATOM 1188 C C . HIS A 1 156 ? 22.147 7.515 -25.038 1.00 98.38 156 HIS A C 1
ATOM 1190 O O . HIS A 1 156 ? 22.893 7.887 -25.943 1.00 98.38 156 HIS A O 1
ATOM 1196 N N . ILE A 1 157 ? 21.373 6.432 -25.180 1.00 98.50 157 ILE A N 1
ATOM 1197 C CA . ILE A 1 157 ? 21.342 5.627 -26.414 1.00 98.50 157 ILE A CA 1
ATOM 1198 C C . ILE A 1 157 ? 20.834 6.455 -27.602 1.00 98.50 157 ILE A C 1
ATOM 1200 O O . ILE A 1 157 ? 21.375 6.346 -28.707 1.00 98.50 157 ILE A O 1
ATOM 1204 N N . CYS A 1 158 ? 19.813 7.293 -27.404 1.00 98.25 158 CYS A N 1
ATOM 1205 C CA . CYS A 1 158 ? 19.309 8.190 -28.444 1.00 98.25 158 CYS A CA 1
ATOM 1206 C C . CYS A 1 158 ? 20.381 9.189 -28.905 1.00 98.25 158 CYS A C 1
ATOM 1208 O O . CYS A 1 158 ? 20.565 9.368 -30.114 1.00 98.25 158 CYS A O 1
ATOM 1210 N N . ASP A 1 159 ? 21.127 9.781 -27.971 1.00 98.38 159 ASP A N 1
ATOM 1211 C CA . ASP A 1 159 ? 22.223 10.705 -28.279 1.00 98.38 159 ASP A CA 1
ATOM 1212 C C . ASP A 1 159 ? 23.334 10.000 -29.072 1.00 98.38 159 ASP A C 1
ATOM 1214 O O . ASP A 1 159 ? 23.771 10.490 -30.116 1.00 98.38 159 ASP A O 1
ATOM 1218 N N . GLN A 1 160 ? 23.740 8.802 -28.639 1.00 98.44 160 GLN A N 1
ATOM 1219 C CA . GLN A 1 160 ? 24.739 7.990 -29.342 1.00 98.44 160 GLN A CA 1
ATOM 1220 C C . GLN A 1 160 ? 24.290 7.595 -30.751 1.00 98.44 160 GLN A C 1
ATOM 1222 O O . GLN A 1 160 ? 25.080 7.649 -31.694 1.00 98.44 160 GLN A O 1
ATOM 1227 N N . THR A 1 161 ? 23.021 7.221 -30.910 1.00 98.31 161 THR A N 1
ATOM 1228 C CA . THR A 1 161 ? 22.453 6.849 -32.213 1.00 98.31 161 THR A CA 1
ATOM 1229 C C . THR A 1 161 ? 22.454 8.043 -33.163 1.00 98.31 161 THR A C 1
ATOM 1231 O O . THR A 1 161 ? 22.846 7.915 -34.322 1.00 98.31 161 THR A O 1
ATOM 1234 N N . THR A 1 162 ? 22.080 9.221 -32.660 1.00 98.12 162 THR A N 1
ATOM 1235 C CA . THR A 1 162 ? 22.098 10.469 -33.434 1.00 98.12 162 THR A CA 1
ATOM 1236 C C . THR A 1 162 ? 23.519 10.827 -33.865 1.00 98.12 162 THR A C 1
ATOM 1238 O O . THR A 1 162 ? 23.753 11.149 -35.030 1.00 98.12 162 THR A O 1
ATOM 1241 N N . TYR A 1 163 ? 24.486 10.708 -32.951 1.00 98.19 163 TYR A N 1
ATOM 1242 C CA . TYR A 1 163 ? 25.896 10.936 -33.255 1.00 98.19 163 TYR A CA 1
ATOM 1243 C C . TYR A 1 163 ? 26.409 9.990 -34.348 1.00 98.19 163 TYR A C 1
ATOM 1245 O O . TYR A 1 163 ? 26.987 10.452 -35.334 1.00 98.19 163 TYR A O 1
ATOM 1253 N N . LEU A 1 164 ? 26.153 8.685 -34.219 1.00 98.25 164 LEU A N 1
ATOM 1254 C CA . LEU A 1 164 ? 26.568 7.690 -35.211 1.00 98.25 164 LEU A CA 1
ATOM 1255 C C . LEU A 1 164 ? 25.943 7.947 -36.584 1.00 98.25 164 LEU A C 1
ATOM 1257 O O . LEU A 1 164 ? 26.655 7.871 -37.581 1.00 98.25 164 LEU A O 1
ATOM 1261 N N . SER A 1 165 ? 24.658 8.308 -36.640 1.00 98.38 165 SER A N 1
ATOM 1262 C CA . SER A 1 165 ? 24.007 8.692 -37.898 1.00 98.38 165 SER A CA 1
ATOM 1263 C C . SER A 1 165 ? 24.738 9.860 -38.558 1.00 98.38 165 SER A C 1
ATOM 1265 O O . SER A 1 165 ? 25.091 9.770 -39.728 1.00 98.38 165 SER A O 1
ATOM 1267 N N . SER A 1 166 ? 25.055 10.914 -37.796 1.00 97.94 166 SER A N 1
ATOM 1268 C CA . SER A 1 166 ? 25.768 12.078 -38.339 1.00 97.94 166 SER A CA 1
ATOM 1269 C C . SER A 1 166 ? 27.171 11.738 -38.854 1.00 97.94 166 SER A C 1
ATOM 1271 O O . SER A 1 166 ? 27.612 12.276 -39.868 1.00 97.94 166 SER A O 1
ATOM 1273 N N . LEU A 1 167 ? 27.868 10.819 -38.177 1.00 98.19 167 LEU A N 1
ATOM 1274 C CA . LEU A 1 167 ? 29.189 10.358 -38.588 1.00 98.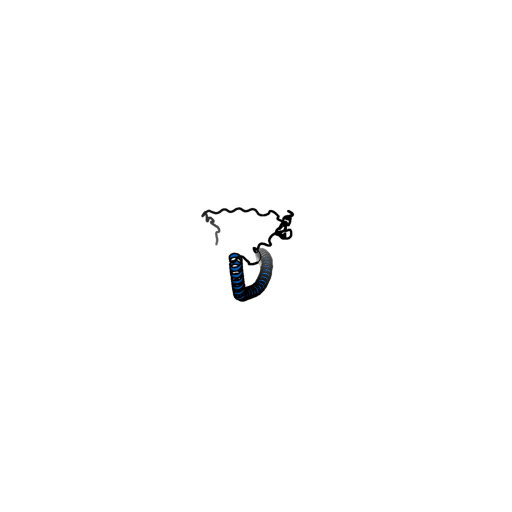19 167 LEU A CA 1
ATOM 1275 C C . LEU A 1 167 ? 29.109 9.564 -39.896 1.00 98.19 167 LEU A C 1
ATOM 1277 O O . LEU A 1 167 ? 29.938 9.757 -40.781 1.00 98.19 167 LEU A O 1
ATOM 1281 N N . MET A 1 168 ? 28.105 8.694 -40.025 1.00 97.75 168 MET A N 1
ATOM 1282 C CA . MET A 1 168 ? 27.868 7.925 -41.245 1.00 97.75 168 MET A CA 1
ATOM 1283 C C . MET A 1 168 ? 27.493 8.827 -42.422 1.00 97.75 168 MET A C 1
ATOM 1285 O O . MET A 1 168 ? 28.006 8.619 -43.519 1.00 97.75 168 MET A O 1
ATOM 1289 N N . ASP A 1 169 ? 26.665 9.849 -42.196 1.00 98.12 169 ASP A N 1
ATOM 1290 C CA . ASP A 1 169 ? 26.300 10.825 -43.228 1.00 98.12 169 ASP A CA 1
ATOM 1291 C C . ASP A 1 169 ? 27.530 11.604 -43.723 1.00 98.12 169 ASP A C 1
ATOM 1293 O O . ASP A 1 169 ? 27.704 11.797 -44.927 1.00 98.12 169 ASP A O 1
ATOM 1297 N N . MET A 1 170 ? 28.423 12.000 -42.809 1.00 97.44 170 MET A N 1
ATOM 1298 C CA . MET A 1 170 ? 29.684 12.665 -43.153 1.00 97.44 170 MET A CA 1
ATOM 1299 C C . MET A 1 170 ? 30.604 11.750 -43.970 1.00 97.44 170 MET A C 1
ATOM 1301 O O . MET A 1 170 ? 31.092 12.152 -45.020 1.00 97.44 170 MET A O 1
ATOM 1305 N N . GLN A 1 171 ? 30.783 10.498 -43.540 1.00 97.81 171 GLN A N 1
ATOM 1306 C CA . GLN A 1 171 ? 31.598 9.524 -44.272 1.00 97.81 171 GLN A CA 1
ATOM 1307 C C . GLN A 1 171 ? 31.037 9.224 -45.664 1.00 97.81 171 GLN A C 1
ATOM 1309 O O . GLN A 1 171 ? 31.797 9.086 -46.620 1.00 97.81 171 GLN A O 1
ATOM 1314 N N . ALA A 1 172 ? 29.713 9.126 -45.795 1.00 97.81 172 ALA A N 1
ATOM 1315 C CA . ALA A 1 172 ? 29.073 8.942 -47.089 1.00 97.81 172 ALA A CA 1
ATOM 1316 C C . ALA A 1 172 ? 29.332 10.143 -48.011 1.00 97.81 172 ALA A C 1
ATOM 1318 O O . ALA A 1 172 ? 29.653 9.950 -49.182 1.00 97.81 172 ALA A O 1
ATOM 1319 N N . ALA A 1 173 ? 29.239 11.370 -47.487 1.00 97.38 173 ALA A N 1
ATOM 1320 C CA . ALA A 1 173 ? 29.534 12.581 -48.247 1.00 97.38 173 ALA A CA 1
ATOM 1321 C C . ALA A 1 173 ? 30.999 12.637 -48.714 1.00 97.38 173 ALA A C 1
ATOM 1323 O O . ALA A 1 173 ? 31.245 12.918 -49.888 1.00 97.38 173 ALA A O 1
ATOM 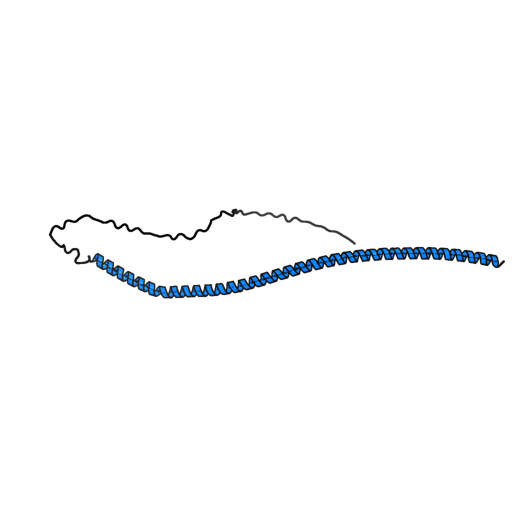1324 N N . ASP A 1 174 ? 31.953 12.310 -47.837 1.00 97.75 174 ASP A N 1
ATOM 1325 C CA . ASP A 1 174 ? 33.381 12.273 -48.174 1.00 97.75 174 ASP A CA 1
ATOM 1326 C C . ASP A 1 174 ? 33.669 11.242 -49.277 1.00 97.75 174 ASP A C 1
ATOM 1328 O O . ASP A 1 174 ? 34.312 11.556 -50.279 1.00 97.75 174 ASP A O 1
ATOM 1332 N N . LEU A 1 175 ? 33.115 10.029 -49.156 1.00 97.56 175 LEU A N 1
ATOM 1333 C CA . LEU A 1 175 ? 33.265 8.979 -50.169 1.00 97.56 175 LEU A CA 1
ATOM 1334 C C . LEU A 1 175 ? 32.636 9.361 -51.514 1.00 97.56 175 LEU A C 1
ATOM 1336 O O . LEU A 1 175 ? 33.191 9.042 -52.565 1.00 97.56 175 LEU A O 1
ATOM 1340 N N . HIS A 1 176 ? 31.484 10.038 -51.501 1.00 97.00 176 HIS A N 1
ATOM 1341 C CA . HIS A 1 176 ? 30.872 10.550 -52.725 1.00 97.00 176 HIS A CA 1
ATOM 1342 C C . HIS A 1 176 ? 31.764 11.592 -53.407 1.00 97.00 176 HIS A C 1
ATOM 1344 O O . HIS A 1 176 ? 31.962 11.508 -54.617 1.00 97.00 176 HIS A O 1
ATOM 1350 N N . ALA A 1 177 ? 32.364 12.511 -52.645 1.00 96.69 177 ALA A N 1
ATOM 1351 C CA . ALA A 1 177 ? 33.283 13.508 -53.188 1.00 96.69 177 ALA A CA 1
ATOM 1352 C C . ALA A 1 177 ? 34.556 12.875 -53.781 1.00 96.69 177 ALA A C 1
ATOM 1354 O O . ALA A 1 177 ? 34.993 13.263 -54.867 1.00 96.69 177 ALA A O 1
ATOM 1355 N N . GLU A 1 178 ? 35.135 11.875 -53.108 1.00 97.50 178 GLU A N 1
ATOM 1356 C CA . GLU A 1 178 ? 36.279 11.119 -53.634 1.00 97.50 178 GLU A CA 1
ATOM 1357 C C . GLU A 1 178 ? 35.930 10.382 -54.933 1.00 97.50 178 GLU A C 1
ATOM 1359 O O . GLU A 1 178 ? 36.711 10.395 -55.890 1.00 97.50 178 GLU A O 1
ATOM 1364 N N . LEU A 1 179 ? 34.748 9.761 -54.988 1.00 97.50 179 LEU A N 1
ATOM 1365 C CA . LEU A 1 179 ? 34.277 9.042 -56.168 1.00 97.50 179 LEU A CA 1
ATOM 1366 C C . LEU A 1 179 ? 34.053 9.983 -57.357 1.00 97.50 179 LEU A C 1
ATOM 1368 O O . LEU A 1 179 ? 34.472 9.656 -58.469 1.00 97.50 179 LEU A O 1
ATOM 1372 N N . ASP A 1 180 ? 33.433 11.140 -57.129 1.00 96.50 180 ASP A N 1
ATOM 1373 C CA . ASP A 1 180 ? 33.212 12.153 -58.164 1.00 96.50 180 ASP A CA 1
ATOM 1374 C C . ASP A 1 180 ? 34.546 12.680 -58.714 1.00 96.50 180 ASP A C 1
ATOM 1376 O O . ASP A 1 180 ? 34.732 12.735 -59.933 1.00 96.50 180 ASP A O 1
ATOM 1380 N N . GLY A 1 181 ? 35.512 12.968 -57.834 1.00 97.19 181 GLY A N 1
ATOM 1381 C CA . GLY A 1 181 ? 36.856 13.392 -58.233 1.00 97.19 181 GLY A CA 1
ATOM 1382 C C . GLY A 1 181 ? 37.610 12.325 -59.035 1.00 97.19 181 GLY A C 1
ATOM 1383 O O . GLY A 1 181 ? 38.258 12.635 -60.036 1.00 97.19 181 GLY A O 1
ATOM 1384 N N . LEU A 1 182 ? 37.501 11.050 -58.648 1.00 97.00 182 LEU A N 1
ATOM 1385 C CA . LEU A 1 182 ? 38.087 9.944 -59.411 1.00 97.00 182 LEU A CA 1
ATOM 1386 C C . LEU A 1 182 ? 37.414 9.785 -60.781 1.00 97.00 182 LEU A C 1
ATOM 1388 O O . LEU A 1 182 ? 38.088 9.547 -61.785 1.00 97.00 182 LEU A O 1
ATOM 1392 N N . ASN A 1 183 ? 36.090 9.924 -60.837 1.00 96.94 183 ASN A N 1
ATOM 1393 C CA . ASN A 1 183 ? 35.328 9.834 -62.076 1.00 96.94 183 ASN A CA 1
ATOM 1394 C C . ASN A 1 183 ? 35.720 10.942 -63.072 1.00 96.94 183 ASN A C 1
ATOM 1396 O O . ASN A 1 183 ? 35.850 10.675 -64.269 1.00 96.94 183 ASN A O 1
ATOM 1400 N N . GLU A 1 184 ? 35.977 12.158 -62.586 1.00 96.50 184 GLU A N 1
ATOM 1401 C CA . GLU A 1 184 ? 36.496 13.261 -63.402 1.00 96.50 184 GLU A CA 1
ATOM 1402 C C . GLU A 1 184 ? 37.888 12.942 -63.971 1.00 96.50 184 GLU A C 1
ATOM 1404 O O . GLU A 1 184 ? 38.075 12.995 -65.188 1.00 96.50 184 GLU A O 1
ATOM 1409 N N . GLN A 1 185 ? 38.827 12.479 -63.137 1.00 95.56 185 GLN A N 1
ATOM 1410 C CA . GLN A 1 185 ? 40.170 12.075 -63.585 1.00 95.56 185 GLN A CA 1
ATOM 1411 C C . GLN A 1 185 ? 40.133 10.958 -64.640 1.00 95.56 185 GLN A C 1
ATOM 1413 O O . GLN A 1 185 ? 40.878 10.981 -65.623 1.00 95.56 185 GLN A O 1
ATOM 1418 N N . VAL A 1 186 ? 39.250 9.968 -64.470 1.00 95.75 186 VAL A N 1
ATOM 1419 C CA . VAL A 1 186 ? 39.058 8.891 -65.455 1.00 95.75 186 VAL A CA 1
ATOM 1420 C C . VAL A 1 186 ? 38.514 9.443 -66.775 1.00 95.75 186 VAL A C 1
ATOM 1422 O O . VAL A 1 186 ? 38.957 9.018 -67.846 1.00 95.75 186 VAL A O 1
ATOM 1425 N N . SER A 1 187 ? 37.578 10.394 -66.720 1.00 94.12 187 SER A N 1
ATOM 1426 C CA . SER A 1 187 ? 37.040 11.071 -67.904 1.00 94.12 187 SER A CA 1
ATOM 1427 C C . SER A 1 187 ? 38.130 11.842 -68.659 1.00 94.12 187 SER A C 1
ATOM 1429 O O . SER A 1 187 ? 38.258 11.699 -69.877 1.00 94.12 187 SER A O 1
ATOM 1431 N N . GLU A 1 188 ? 38.976 12.588 -67.944 1.00 94.50 188 GLU A N 1
ATOM 1432 C CA . GLU A 1 188 ? 40.123 13.302 -68.517 1.00 94.50 188 GLU A CA 1
ATOM 1433 C C . GLU A 1 188 ? 41.116 12.352 -69.199 1.00 94.50 188 GLU A C 1
ATOM 1435 O O . GLU A 1 188 ? 41.469 12.553 -70.364 1.00 94.50 188 GLU A O 1
ATOM 1440 N N . LEU A 1 189 ? 41.517 11.272 -68.520 1.00 94.50 189 LEU A N 1
ATOM 1441 C CA . LEU A 1 189 ? 42.418 10.260 -69.082 1.00 94.50 189 LEU A CA 1
ATOM 1442 C C . LEU A 1 189 ? 41.840 9.606 -70.336 1.00 94.50 189 LEU A C 1
ATOM 1444 O O . LEU A 1 189 ? 42.551 9.398 -71.322 1.00 94.50 189 LEU A O 1
ATOM 1448 N N . ARG A 1 190 ? 40.541 9.296 -70.321 1.00 93.19 190 ARG A N 1
ATOM 1449 C CA . ARG A 1 190 ? 39.851 8.742 -71.486 1.00 93.19 190 ARG A CA 1
ATOM 1450 C C . ARG A 1 190 ? 39.882 9.715 -72.661 1.00 93.19 190 ARG A C 1
ATOM 1452 O O . ARG A 1 190 ? 40.129 9.281 -73.781 1.00 93.19 190 ARG A O 1
ATOM 1459 N N . ASN A 1 191 ? 39.662 11.005 -72.418 1.00 91.75 191 ASN A N 1
ATOM 1460 C CA . ASN A 1 191 ? 39.732 12.023 -73.463 1.00 91.75 191 ASN A CA 1
ATOM 1461 C C . ASN A 1 191 ? 41.145 12.141 -74.053 1.00 91.75 191 ASN A C 1
ATOM 1463 O O . ASN A 1 191 ? 41.270 12.298 -75.263 1.00 91.75 191 ASN A O 1
ATOM 1467 N N . LEU A 1 192 ? 42.195 12.002 -73.237 1.00 90.25 192 LEU A N 1
ATOM 1468 C CA . LEU A 1 192 ? 43.588 12.009 -73.701 1.00 90.25 192 LEU A CA 1
ATOM 1469 C C . LEU A 1 192 ? 43.959 10.776 -74.541 1.00 90.25 192 LEU A C 1
ATOM 1471 O O . LEU A 1 192 ? 44.745 10.900 -75.470 1.00 90.25 192 LEU A O 1
ATOM 1475 N N . LEU A 1 193 ? 43.397 9.602 -74.237 1.00 84.94 193 LEU A N 1
ATOM 1476 C CA . LEU A 1 193 ? 43.646 8.346 -74.966 1.00 84.94 193 LEU A CA 1
ATOM 1477 C C . LEU A 1 193 ? 42.903 8.232 -76.308 1.00 84.94 193 LEU A C 1
ATOM 1479 O O . LEU A 1 193 ? 43.188 7.323 -77.085 1.00 84.94 193 LEU A O 1
ATOM 1483 N N . ILE A 1 194 ? 41.906 9.085 -76.553 1.00 79.06 194 ILE A N 1
ATOM 1484 C CA . ILE A 1 194 ? 41.099 9.082 -77.786 1.00 79.06 194 ILE A CA 1
ATOM 1485 C C . ILE A 1 194 ? 41.738 9.957 -78.892 1.00 79.06 194 ILE A C 1
ATOM 1487 O O . ILE A 1 194 ? 41.277 9.928 -80.035 1.00 79.06 194 ILE A O 1
ATOM 1491 N N . TRP A 1 195 ? 42.819 10.679 -78.581 1.00 52.91 195 TRP A N 1
ATOM 1492 C CA . TRP A 1 195 ? 43.679 11.391 -79.538 1.00 52.91 195 TRP A CA 1
ATOM 1493 C C . TRP A 1 195 ? 44.919 10.571 -79.910 1.00 52.91 195 TRP A C 1
ATOM 1495 O O . TRP A 1 195 ? 45.427 10.785 -81.035 1.00 52.91 195 TRP A O 1
#

Radius of gyration: 57.41 Å; chains: 1; bounding box: 90×46×189 Å

Sequence (195 aa):
MADSTTPHSEDGGESSDTCFQQCSGSKLTDGPPQESQLTASFALVPMTTPVTVEDGYCTPFFRTMPSDVRERLDTAEHKIERLEDVIKECEPRTTAQALTIQKVLSQGDKSLEAKGAQITKIETGLSELRKAQLDLRDSKETLSDGMSFMHKELAHICDQTTYLSSLMDMQAADLHAELDGLNEQVSELRNLLIW